Protein AF-A0A9D6B454-F1 (afdb_monomer)

Sequence (249 aa):
MRQLEKTPTLEQIPRIRKVNGGHMSYERLLIDSPEHGTQFVKLHDPTMFTDHIRERHSREYLVKEHAMMQHLRDRDFIHVPSHSRMIGDYGLVMEGLPTDESWHWKAPDLELSSYIDTVLGALEELEEAQPPNDFLDSHMPAHIALLEEGWRNLGDTSLEHVAVKLGSILPSLSPNFQQDAVRLIDSLPSLINRDVVAVPKKFAHHDLRQANLAWHPQHGVRFVDWSWAGLGLEKADRTSLLIDLHKSG

pLDDT: mean 89.03, std 11.64, range [40.03, 98.56]

Secondary structure (DSSP, 8-state):
-----PPPPGGGSPEEEE----SS-EEEEEEEETTTEEEEEEEE-GGG-S-HHHHHHHHHHHHHHHHHHHHHHTTT--SS-S-EEEETTTEEEEE---GGGT-BSS--STTHHHHHHHHHHHHHHHHHSPPPS----SSS-HHHHHHHSSGGG--HHHHHHHHHHHHHHGGGS-HHHHHHHHHHHHHHHHHTT--------EEE-S--SGGGEEEETTTEEEE--GGG-EEE-TTHHHHHHHHHHHHH-

Foldseek 3Di:
DDPDDPDDDPLQDWDWDWDDDDDQPWTWIWTAGPVPGIKIKTFQDLVVDPDPLSSVLVLLLLVLQQVQLVLCVVVVLQQAFPDWDDDPSGMIMTHDQDVVVVKALAQDPVCNVVQLVLVVVSVVVQQPDDDDPDSSQPDPALVVCCVVVHLAPDDPVNLVVLLVVLVVCLVVDDPVVNVVSVVCNVCSVVSYPPDPPFDFDTWDQNPAESNQKIQHSVRGMHGGSSSNIDGGGPCNNVVVHVVRNVVVD

Mean predicted aligned error: 6.9 Å

Solvent-accessible surface area (backbone atoms only — not comparable to full-atom values): 14255 Å² total; per-residue (Å²): 134,82,81,77,80,74,78,79,54,82,82,71,55,66,48,78,42,84,53,87,76,78,94,64,79,48,52,34,35,38,39,40,33,91,88,75,44,46,29,27,35,43,30,63,48,73,87,77,44,94,45,70,68,62,46,49,48,54,30,44,33,50,50,24,24,50,50,52,50,48,58,36,47,78,66,72,44,72,48,30,56,91,44,71,49,72,49,83,62,42,28,38,39,30,52,39,76,52,61,91,75,59,28,32,56,50,89,47,85,92,47,39,65,63,51,51,54,52,51,52,50,54,48,53,54,40,39,71,40,83,66,71,98,67,68,63,66,87,58,77,50,47,53,55,45,51,54,68,72,27,62,71,65,46,47,74,68,53,48,52,51,49,41,53,51,51,62,72,44,39,87,77,43,56,78,74,53,35,58,52,51,50,54,47,53,74,41,47,79,75,48,44,79,58,78,77,91,70,79,57,74,22,32,33,46,76,63,45,33,51,90,32,32,35,36,27,98,91,74,49,46,30,50,49,77,42,60,43,36,33,52,21,51,84,62,49,41,58,52,41,31,53,51,45,49,65,74,72,108

Radius of gyration: 21.33 Å; Cα contacts (8 Å, |Δi|>4): 350; chains: 1; bounding box: 71×44×51 Å

Structure (mmCIF, N/CA/C/O backbone):
data_AF-A0A9D6B454-F1
#
_entry.id   AF-A0A9D6B454-F1
#
loop_
_atom_site.group_PDB
_atom_site.id
_atom_site.type_symbol
_atom_site.label_atom_id
_atom_site.label_alt_id
_atom_site.label_comp_id
_atom_site.label_asym_id
_atom_site.label_entity_id
_atom_site.label_seq_id
_atom_site.pdbx_PDB_ins_code
_atom_site.Cartn_x
_atom_site.Cartn_y
_atom_site.Cartn_z
_atom_site.occupancy
_atom_site.B_iso_or_equiv
_atom_site.auth_seq_id
_atom_site.auth_comp_id
_atom_site.auth_asym_id
_atom_site.auth_atom_id
_atom_site.pdbx_PDB_model_num
ATOM 1 N N . MET A 1 1 ? -47.983 -15.370 22.335 1.00 40.03 1 MET A N 1
ATOM 2 C CA . MET A 1 1 ? -47.351 -14.081 22.687 1.00 40.03 1 MET A CA 1
ATOM 3 C C . MET A 1 1 ? -46.427 -13.701 21.545 1.00 40.03 1 MET A C 1
ATOM 5 O O . MET A 1 1 ? -45.483 -14.437 21.300 1.00 40.03 1 MET A O 1
ATOM 9 N N . ARG A 1 2 ? -46.737 -12.642 20.787 1.00 41.97 2 ARG A N 1
ATOM 10 C CA . ARG A 1 2 ? -45.796 -12.081 19.806 1.00 41.97 2 ARG A CA 1
ATOM 11 C C . ARG A 1 2 ? -44.814 -11.209 20.583 1.00 41.97 2 ARG A C 1
ATOM 13 O O . ARG A 1 2 ? -45.264 -10.318 21.300 1.00 41.97 2 ARG A O 1
ATOM 20 N N . GLN A 1 3 ? -43.519 -11.509 20.505 1.00 40.97 3 GLN A N 1
ATOM 21 C CA . GLN A 1 3 ? -42.494 -10.599 21.006 1.00 40.97 3 GLN A CA 1
ATOM 22 C C . GLN A 1 3 ? -42.599 -9.305 20.194 1.00 40.97 3 GLN A C 1
ATOM 24 O O . GLN A 1 3 ? -42.527 -9.328 18.970 1.00 40.97 3 GLN A O 1
ATOM 29 N N . LEU A 1 4 ? -42.870 -8.200 20.884 1.00 45.12 4 LEU A N 1
ATOM 30 C CA . LEU A 1 4 ? -42.758 -6.860 20.328 1.00 45.12 4 LEU A CA 1
ATOM 31 C C . LEU A 1 4 ? -41.267 -6.599 20.103 1.00 45.12 4 LEU A C 1
ATOM 33 O O . LEU A 1 4 ? -40.527 -6.420 21.072 1.00 45.12 4 LEU A O 1
ATOM 37 N N . GLU A 1 5 ? -40.830 -6.619 18.846 1.00 48.31 5 GLU A N 1
ATOM 38 C CA . GLU A 1 5 ? -39.522 -6.092 18.461 1.00 48.31 5 GLU A CA 1
ATOM 39 C C . GLU A 1 5 ? -39.482 -4.617 18.869 1.00 48.31 5 GLU A C 1
ATOM 41 O O . GLU A 1 5 ? -40.290 -3.802 18.419 1.00 48.31 5 GLU A O 1
ATOM 46 N N . LYS A 1 6 ? -38.598 -4.288 19.816 1.00 57.12 6 LYS A N 1
ATOM 47 C CA . LYS A 1 6 ? -38.377 -2.906 20.240 1.00 57.12 6 LYS A CA 1
ATOM 48 C C . LYS A 1 6 ? -37.814 -2.135 19.050 1.00 57.12 6 LYS A C 1
ATOM 50 O O . LYS A 1 6 ? -36.781 -2.518 18.512 1.00 57.12 6 LYS A O 1
ATOM 55 N N . THR A 1 7 ? -38.478 -1.044 18.677 1.00 53.91 7 THR A N 1
ATOM 56 C CA . THR A 1 7 ? -37.968 -0.083 17.697 1.00 53.91 7 THR A CA 1
ATOM 57 C C . THR A 1 7 ? -36.563 0.361 18.113 1.00 53.91 7 THR A C 1
ATOM 59 O O . THR A 1 7 ? -36.409 0.787 19.264 1.00 53.91 7 THR A O 1
ATOM 62 N N . PRO A 1 8 ? -35.552 0.267 17.229 1.00 56.38 8 PRO A N 1
ATOM 63 C CA . PRO A 1 8 ? -34.201 0.675 17.572 1.00 56.38 8 PRO A CA 1
ATOM 64 C C . PRO A 1 8 ? -34.165 2.151 17.982 1.00 56.38 8 PRO A C 1
ATOM 66 O O . PRO A 1 8 ? -34.805 2.992 17.343 1.00 56.38 8 PRO A O 1
ATOM 69 N N . THR A 1 9 ? -33.444 2.484 19.051 1.00 58.34 9 THR A N 1
ATOM 70 C CA . THR A 1 9 ? -33.194 3.884 19.425 1.00 58.34 9 THR A CA 1
ATOM 71 C C . THR A 1 9 ? -32.260 4.541 18.402 1.00 58.34 9 THR A C 1
ATOM 73 O O . THR A 1 9 ? -31.508 3.859 17.713 1.00 58.34 9 THR A O 1
ATOM 76 N N . LEU A 1 10 ? -32.275 5.877 18.285 1.00 56.56 10 LEU A N 1
ATOM 77 C CA . LEU A 1 10 ? -31.412 6.630 17.348 1.00 56.56 10 LEU A CA 1
ATOM 78 C C . LEU A 1 10 ? -29.909 6.312 17.503 1.00 56.56 10 LEU A C 1
ATOM 80 O O . LEU A 1 10 ? -29.157 6.433 16.543 1.00 56.56 10 LEU A O 1
ATOM 84 N N . GLU A 1 11 ? -29.483 5.877 18.690 1.00 58.59 11 GLU A N 1
ATOM 85 C CA . GLU A 1 11 ? -28.110 5.446 18.996 1.00 58.59 11 GLU A CA 1
ATOM 86 C C . GLU A 1 11 ? -27.757 4.059 18.432 1.00 58.59 11 GLU A C 1
ATOM 88 O O . GLU A 1 11 ? -26.585 3.711 18.355 1.00 58.59 11 GLU A O 1
ATOM 93 N N . GLN A 1 12 ? -28.753 3.273 18.016 1.00 59.84 12 GLN A N 1
ATOM 94 C CA . GLN A 1 12 ? -28.590 1.947 17.409 1.00 59.84 12 GLN A CA 1
ATOM 95 C C . GLN A 1 12 ? -28.579 1.997 15.876 1.00 59.84 12 GLN A C 1
ATOM 97 O O . GLN A 1 12 ? -28.420 0.963 15.230 1.00 59.84 12 GLN A O 1
ATOM 102 N N . ILE A 1 13 ? -28.765 3.181 15.283 1.00 68.69 13 ILE A N 1
ATOM 103 C CA . ILE A 1 13 ? -28.750 3.364 13.832 1.00 68.69 13 ILE A CA 1
ATOM 104 C C . ILE A 1 13 ? -27.296 3.553 13.380 1.00 68.69 13 ILE A C 1
ATOM 106 O O . ILE A 1 13 ? -26.653 4.508 13.827 1.00 68.69 13 ILE A O 1
ATOM 110 N N . PRO A 1 14 ? -26.776 2.697 12.480 1.00 79.75 14 PRO A N 1
ATOM 111 C CA . PRO A 1 14 ? -25.433 2.865 11.947 1.00 79.75 14 PRO A CA 1
ATOM 112 C C . PRO A 1 14 ? -25.265 4.219 11.255 1.00 79.75 14 PRO A C 1
ATOM 114 O O . PRO A 1 14 ? -26.125 4.640 10.475 1.00 79.75 14 PRO A O 1
ATOM 117 N N . ARG A 1 15 ? -24.144 4.899 11.509 1.00 86.12 15 ARG A N 1
ATOM 118 C CA . ARG A 1 15 ? -23.788 6.123 10.779 1.00 86.12 15 ARG A CA 1
ATOM 119 C C . ARG A 1 15 ? -22.978 5.744 9.552 1.00 86.12 15 ARG A C 1
ATOM 121 O O . ARG A 1 15 ? -22.023 4.989 9.661 1.00 86.12 15 ARG A O 1
ATOM 128 N N . ILE A 1 16 ? -23.357 6.274 8.392 1.00 89.69 16 ILE A N 1
ATOM 129 C CA . ILE A 1 16 ? -22.684 5.987 7.122 1.00 89.69 16 ILE A CA 1
ATOM 130 C C . ILE A 1 16 ? -22.016 7.263 6.620 1.00 89.69 16 ILE A C 1
ATOM 132 O O . ILE A 1 16 ? -22.673 8.291 6.442 1.00 89.69 16 ILE A O 1
ATOM 136 N N . ARG A 1 17 ? -20.712 7.187 6.361 1.00 92.19 17 ARG A N 1
ATOM 137 C CA . ARG A 1 17 ? -19.895 8.278 5.821 1.00 92.19 17 ARG A CA 1
ATOM 138 C C . ARG A 1 17 ? -19.293 7.835 4.490 1.00 92.19 17 ARG A C 1
ATOM 140 O O . ARG A 1 17 ? -18.687 6.771 4.415 1.00 92.19 17 ARG A O 1
ATOM 147 N N . LYS A 1 18 ? -19.439 8.643 3.436 1.00 88.19 18 LYS A N 1
ATOM 148 C CA . LYS A 1 18 ? -18.726 8.402 2.171 1.00 88.19 18 LYS A CA 1
ATOM 149 C C . LYS A 1 18 ? -17.255 8.771 2.328 1.00 88.19 18 LYS A C 1
ATOM 151 O O . LYS A 1 18 ? -16.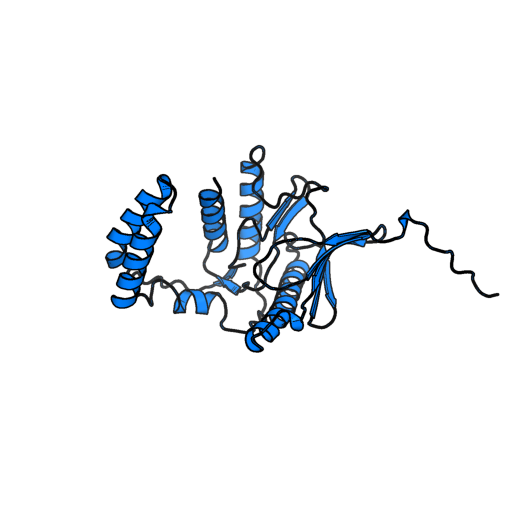941 9.832 2.864 1.00 88.19 18 LYS A O 1
ATOM 156 N N . VAL A 1 19 ? -16.377 7.916 1.819 1.00 85.31 19 VAL A N 1
ATOM 157 C CA . VAL A 1 19 ? -14.934 8.157 1.763 1.00 85.31 19 VAL A CA 1
ATOM 158 C C . VAL A 1 19 ? -14.554 8.479 0.324 1.00 85.31 19 VAL A C 1
ATOM 160 O O . VAL A 1 19 ? -14.901 7.744 -0.598 1.00 85.31 19 VAL A O 1
ATOM 163 N N . ASN A 1 20 ? -13.838 9.584 0.130 1.00 77.75 20 ASN A N 1
ATOM 164 C CA . ASN A 1 20 ? -13.356 10.006 -1.182 1.00 77.75 20 ASN A CA 1
ATOM 165 C C . ASN A 1 20 ? -11.892 9.582 -1.375 1.00 77.75 20 ASN A C 1
ATOM 167 O O . ASN A 1 20 ? -11.104 9.663 -0.435 1.00 77.75 20 ASN A O 1
ATOM 171 N N . GLY A 1 21 ? -11.524 9.190 -2.598 1.00 71.62 21 GLY A N 1
ATOM 172 C CA . GLY A 1 21 ? -10.153 8.817 -2.974 1.00 71.62 21 GLY A CA 1
ATOM 173 C C . GLY A 1 21 ? -10.015 7.380 -3.487 1.00 71.62 21 GLY A C 1
ATOM 174 O O . GLY A 1 21 ? -11.003 6.659 -3.616 1.00 71.62 21 GLY A O 1
ATOM 175 N N . GLY A 1 22 ? -8.773 6.975 -3.771 1.00 66.19 22 GLY A N 1
ATOM 176 C CA . GLY A 1 22 ? -8.414 5.671 -4.342 1.00 66.19 22 GLY A CA 1
ATOM 177 C C . GLY A 1 22 ? -8.466 5.629 -5.877 1.00 66.19 22 GLY A C 1
ATOM 178 O O . GLY A 1 22 ? -9.240 6.345 -6.505 1.00 66.19 22 GLY A O 1
ATOM 179 N N . HIS A 1 23 ? -7.617 4.792 -6.483 1.00 67.31 23 HIS A N 1
ATOM 180 C CA . HIS A 1 23 ? -7.440 4.737 -7.947 1.00 67.31 23 HIS A CA 1
ATOM 181 C C . HIS A 1 23 ? -8.494 3.890 -8.663 1.00 67.31 23 HIS A C 1
ATOM 183 O O . HIS A 1 23 ? -8.860 4.180 -9.799 1.00 67.31 23 HIS A O 1
ATOM 189 N N . MET A 1 24 ? -8.989 2.844 -7.999 1.00 73.88 24 MET A N 1
ATOM 190 C CA . MET A 1 24 ? -10.053 1.991 -8.532 1.00 73.88 24 MET A CA 1
ATOM 191 C 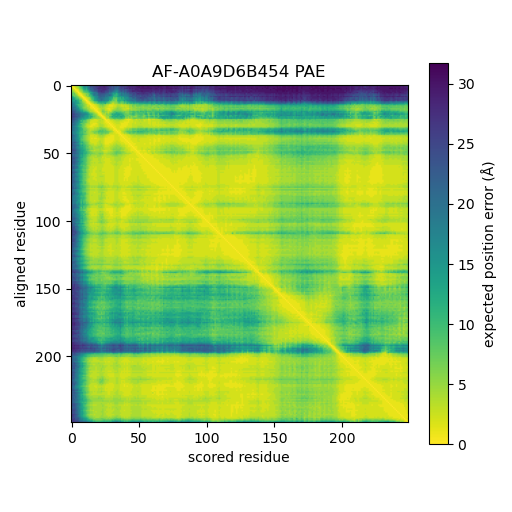C . MET A 1 24 ? -11.436 2.600 -8.281 1.00 73.88 24 MET A C 1
ATOM 193 O O . MET A 1 24 ? -11.677 3.193 -7.222 1.00 73.88 24 MET A O 1
ATOM 197 N N . SER A 1 25 ? -12.352 2.413 -9.233 1.00 80.56 25 SER A N 1
ATOM 198 C CA . SER A 1 25 ? -13.748 2.864 -9.161 1.00 80.56 25 SER A CA 1
ATOM 199 C C . SER A 1 25 ? -14.573 2.002 -8.196 1.00 80.56 25 SER A C 1
ATOM 201 O O . SER A 1 25 ? -15.417 1.219 -8.619 1.00 80.56 25 SER A O 1
ATOM 203 N N . TYR A 1 26 ? -14.312 2.139 -6.896 1.00 87.56 26 TYR A N 1
ATOM 204 C CA . TYR A 1 26 ? -15.152 1.585 -5.835 1.00 87.56 26 TYR A CA 1
ATOM 205 C C . TYR A 1 26 ? -15.948 2.684 -5.147 1.00 87.56 26 TYR A C 1
ATOM 207 O O . TYR A 1 26 ? -15.420 3.770 -4.877 1.00 87.56 26 TYR A O 1
ATOM 215 N N . GLU A 1 27 ? -17.176 2.366 -4.756 1.00 90.19 27 GLU A N 1
ATOM 216 C CA . GLU A 1 27 ? -17.814 3.103 -3.676 1.00 90.19 27 GLU A CA 1
ATOM 217 C C . GLU A 1 27 ? -17.146 2.720 -2.354 1.00 90.19 27 GLU A C 1
ATOM 219 O O . GLU A 1 27 ? -16.906 1.544 -2.072 1.00 90.19 27 GLU A O 1
ATOM 224 N N . ARG A 1 28 ? -16.803 3.727 -1.550 1.00 92.94 28 ARG A N 1
ATOM 225 C CA . ARG A 1 28 ? -16.099 3.543 -0.280 1.00 92.94 28 ARG A CA 1
ATOM 226 C C . ARG A 1 28 ? -16.885 4.185 0.844 1.00 92.94 28 ARG A C 1
ATOM 228 O O . ARG A 1 28 ? -17.255 5.359 0.752 1.00 92.94 28 ARG A O 1
ATOM 235 N N . LEU A 1 29 ? -17.134 3.422 1.899 1.00 94.31 29 LEU A N 1
ATOM 236 C CA . LEU A 1 29 ? -17.949 3.849 3.032 1.00 94.31 29 LEU A CA 1
ATOM 237 C C . LEU A 1 29 ? -17.233 3.543 4.346 1.00 94.31 29 LEU A C 1
ATOM 239 O O . LEU A 1 29 ? -16.590 2.505 4.471 1.00 94.31 29 LEU A O 1
ATOM 243 N N . LEU A 1 30 ? -17.405 4.419 5.331 1.00 94.44 30 LEU A N 1
ATOM 244 C CA . LEU A 1 30 ? -17.233 4.090 6.741 1.00 94.44 30 LEU A CA 1
ATOM 245 C C . LEU A 1 30 ? -18.617 3.901 7.358 1.00 94.44 30 LEU A C 1
ATOM 247 O O . LEU A 1 30 ? -19.507 4.730 7.146 1.00 94.44 30 LEU A O 1
ATOM 251 N N . ILE A 1 31 ? -18.794 2.806 8.086 1.00 94.50 31 ILE A N 1
ATOM 252 C CA . ILE A 1 31 ? -20.024 2.468 8.795 1.00 94.50 31 ILE A CA 1
ATOM 253 C C . ILE A 1 31 ? -19.690 2.362 10.277 1.00 94.50 31 ILE A C 1
ATOM 255 O O . ILE A 1 31 ? -19.004 1.430 10.688 1.00 94.50 31 ILE A O 1
ATOM 259 N N . ASP A 1 32 ? -20.196 3.298 11.070 1.00 91.94 32 ASP A N 1
ATOM 260 C CA . ASP A 1 32 ? -20.022 3.294 12.520 1.00 91.94 32 ASP A CA 1
ATOM 261 C C . ASP A 1 32 ? -21.213 2.562 13.141 1.00 91.94 32 ASP A C 1
ATOM 263 O O . ASP A 1 32 ? -22.362 2.988 12.973 1.00 91.94 32 ASP A O 1
ATOM 267 N N . SER A 1 33 ? -20.959 1.460 13.848 1.00 87.31 33 SER A N 1
ATOM 268 C CA . SER A 1 33 ? -21.999 0.691 14.538 1.00 87.31 33 SER A CA 1
ATOM 269 C C . SER A 1 33 ? -21.622 0.429 16.002 1.00 87.31 33 SER A C 1
ATOM 271 O O . SER A 1 33 ? -20.462 0.124 16.279 1.00 87.31 33 SER A O 1
ATOM 273 N N . PRO A 1 34 ? -22.574 0.486 16.954 1.00 79.38 34 PRO A N 1
ATOM 274 C CA . PRO A 1 34 ? -22.281 0.176 18.356 1.00 79.38 34 PRO A CA 1
ATOM 275 C C . PRO A 1 34 ? -21.794 -1.262 18.585 1.00 79.38 34 PRO A C 1
ATOM 277 O O . PRO A 1 34 ? -21.070 -1.519 19.539 1.00 79.38 34 PRO A O 1
ATOM 280 N N . GLU A 1 35 ? -22.216 -2.201 17.734 1.00 83.19 35 GLU A N 1
ATOM 281 C CA . GLU A 1 35 ? -21.924 -3.630 17.886 1.00 83.19 35 GLU A CA 1
ATOM 282 C C . GLU A 1 35 ? -20.562 -4.029 17.305 1.00 83.19 35 GLU A C 1
ATOM 284 O O . GLU A 1 35 ? -19.886 -4.891 17.862 1.00 83.19 35 GLU A O 1
ATOM 289 N N . HIS A 1 36 ? -20.151 -3.416 16.192 1.00 81.88 36 HIS A N 1
ATOM 290 C CA . HIS A 1 36 ? -18.960 -3.835 15.446 1.00 81.88 36 HIS A CA 1
ATOM 291 C C . HIS A 1 36 ? -17.880 -2.756 15.347 1.00 81.88 36 HIS A C 1
ATOM 293 O O . HIS A 1 36 ? -16.888 -2.961 14.651 1.00 81.88 36 HIS A O 1
ATOM 299 N N . GLY A 1 37 ? -18.071 -1.611 16.007 1.00 89.75 37 GLY A N 1
ATOM 300 C CA . GLY A 1 37 ? -17.206 -0.450 15.840 1.00 89.75 37 GLY A CA 1
ATOM 301 C C . GLY A 1 37 ? -17.303 0.141 14.433 1.00 89.75 37 GLY A C 1
ATOM 302 O O . GLY A 1 37 ? -18.312 -0.030 13.732 1.00 89.75 37 GLY A O 1
ATOM 303 N N . THR A 1 38 ? -16.251 0.855 14.043 1.00 94.94 38 THR A N 1
ATOM 304 C CA . THR A 1 38 ? -16.121 1.473 12.724 1.00 94.94 38 THR A CA 1
ATOM 305 C C . THR A 1 38 ? -15.659 0.437 11.700 1.00 94.94 38 THR A C 1
ATOM 307 O O . THR A 1 38 ? -14.632 -0.215 11.870 1.00 94.94 38 THR A O 1
ATOM 310 N N . GLN A 1 39 ? -16.408 0.288 10.609 1.00 96.25 39 GLN A N 1
ATOM 311 C CA . GLN A 1 39 ? -16.096 -0.622 9.505 1.00 96.25 39 GLN A CA 1
ATOM 312 C C . GLN A 1 39 ? -15.841 0.159 8.225 1.00 96.25 39 GLN A C 1
ATOM 314 O O . GLN A 1 39 ? -16.567 1.100 7.915 1.00 96.25 39 GLN A O 1
ATOM 319 N N . PHE A 1 40 ? -14.861 -0.268 7.439 1.00 96.50 40 PHE A N 1
ATOM 320 C CA . PHE A 1 40 ? -14.639 0.241 6.095 1.00 96.50 40 PHE A CA 1
ATOM 321 C C . PHE A 1 40 ? -15.183 -0.733 5.051 1.00 96.50 40 PHE A C 1
ATOM 323 O O . PHE A 1 40 ? -14.968 -1.942 5.135 1.00 96.50 40 PHE A O 1
ATOM 330 N N . VAL A 1 41 ? -15.884 -0.203 4.052 1.00 96.50 41 VAL A N 1
ATOM 331 C CA . VAL A 1 41 ? -16.518 -0.978 2.984 1.00 96.50 41 VAL A CA 1
ATOM 332 C C . VAL A 1 41 ? -15.994 -0.501 1.635 1.00 96.50 41 VAL A C 1
ATOM 334 O O . VAL A 1 41 ? -16.094 0.687 1.332 1.00 96.50 41 VAL A O 1
ATOM 337 N N . LYS A 1 42 ? -15.491 -1.426 0.812 1.00 96.12 42 LYS A N 1
ATOM 338 C CA . LYS A 1 42 ? -15.284 -1.236 -0.632 1.00 96.12 42 LYS A CA 1
ATOM 339 C C . LYS A 1 42 ? -16.398 -1.965 -1.377 1.00 96.12 42 LYS A C 1
ATOM 341 O O . LYS A 1 42 ? -16.599 -3.152 -1.134 1.00 96.12 42 LYS A O 1
ATOM 346 N N . LEU A 1 43 ? -17.100 -1.279 -2.272 1.00 95.31 43 LEU A N 1
ATOM 347 C CA . LEU A 1 43 ? -18.132 -1.863 -3.129 1.00 95.31 43 LEU A CA 1
ATOM 348 C C . LEU A 1 43 ? -17.797 -1.608 -4.596 1.00 95.31 43 LEU A C 1
ATOM 350 O O . LEU A 1 43 ? -17.524 -0.480 -5.006 1.00 95.31 43 LEU A O 1
ATOM 354 N N . HIS A 1 44 ? -17.829 -2.674 -5.380 1.00 94.25 44 HIS A N 1
ATOM 355 C CA . HIS A 1 44 ? -17.774 -2.651 -6.830 1.00 94.25 44 HIS A CA 1
ATOM 356 C C . HIS A 1 44 ? -19.128 -2.237 -7.403 1.00 94.25 44 HIS A C 1
ATOM 358 O O . HIS A 1 44 ? -20.157 -2.814 -7.053 1.00 94.25 44 HIS A O 1
ATOM 364 N N . ASP A 1 45 ? -19.104 -1.270 -8.318 1.00 91.31 45 ASP A N 1
ATOM 365 C CA . ASP A 1 45 ? -20.261 -0.869 -9.113 1.00 91.31 45 ASP A CA 1
ATOM 366 C C . ASP A 1 45 ? -19.942 -1.082 -10.602 1.00 91.31 45 ASP A C 1
ATOM 368 O O . ASP A 1 45 ? -19.133 -0.335 -11.165 1.00 91.31 45 ASP A O 1
ATOM 372 N N . PRO A 1 46 ? -20.567 -2.068 -11.275 1.00 90.81 46 PRO A N 1
ATOM 373 C CA . PRO A 1 46 ? -20.295 -2.347 -12.682 1.00 90.81 46 PRO A CA 1
ATOM 374 C C . PRO A 1 46 ? -20.667 -1.177 -13.604 1.00 90.81 46 PRO A C 1
ATOM 376 O O . PRO A 1 46 ? -20.118 -1.070 -14.698 1.00 90.81 46 PRO A O 1
ATOM 379 N N . THR A 1 47 ? -21.558 -0.272 -13.181 1.00 90.94 47 THR A N 1
ATOM 380 C CA . THR A 1 47 ? -21.966 0.889 -13.989 1.00 90.94 47 THR A CA 1
ATOM 381 C C . THR A 1 47 ? -20.874 1.958 -14.098 1.00 90.94 47 THR A C 1
ATOM 383 O O . THR A 1 47 ? -20.922 2.801 -14.994 1.00 90.94 47 THR A O 1
ATOM 386 N N . MET A 1 48 ? -19.845 1.886 -13.247 1.00 88.56 48 MET A N 1
ATOM 387 C CA . MET A 1 48 ? -18.695 2.794 -13.242 1.00 88.56 48 MET A CA 1
ATOM 388 C C . MET A 1 48 ? -17.604 2.406 -14.254 1.00 88.56 48 MET A C 1
ATOM 390 O O . MET A 1 48 ? -16.585 3.098 -14.359 1.00 88.56 48 MET A O 1
ATOM 394 N N . PHE A 1 49 ? -17.788 1.310 -14.997 1.00 91.00 49 PHE A N 1
ATOM 395 C CA . PHE A 1 49 ? -16.799 0.775 -15.929 1.00 91.00 49 PHE A CA 1
ATOM 396 C C . PHE A 1 49 ? -17.323 0.770 -17.363 1.00 91.00 49 PHE A C 1
ATOM 398 O O . PHE A 1 49 ? -18.415 0.294 -17.658 1.00 91.00 49 PHE A O 1
ATOM 405 N N . THR A 1 50 ? -16.496 1.259 -18.284 1.00 91.44 50 THR A N 1
ATOM 406 C CA . THR A 1 50 ? -16.732 1.158 -19.733 1.00 91.44 50 THR A CA 1
ATOM 407 C C . THR A 1 50 ? -15.994 -0.020 -20.371 1.00 91.44 50 THR A C 1
ATOM 409 O O . THR A 1 50 ? -16.279 -0.379 -21.510 1.00 91.44 50 THR A O 1
ATOM 412 N N . ASP A 1 51 ? -15.056 -0.629 -19.642 1.00 93.38 51 ASP A N 1
ATOM 413 C CA . ASP A 1 51 ? -14.239 -1.759 -20.075 1.00 93.38 51 ASP A CA 1
ATOM 414 C C . ASP A 1 51 ? -14.501 -2.976 -19.180 1.00 93.38 51 ASP A C 1
ATOM 416 O O . ASP A 1 51 ? -14.211 -2.960 -17.982 1.00 93.38 51 ASP A O 1
ATOM 420 N N . HIS A 1 52 ? -15.017 -4.041 -19.792 1.00 92.94 52 HIS A N 1
ATOM 421 C CA . HIS A 1 52 ? -15.324 -5.312 -19.140 1.00 92.94 52 HIS A CA 1
ATOM 422 C C . HIS A 1 52 ? -14.114 -6.004 -18.491 1.00 92.94 52 HIS A C 1
ATOM 424 O O . HIS A 1 52 ? -14.282 -6.689 -17.487 1.00 92.94 52 HIS A O 1
ATOM 430 N N . ILE A 1 53 ? -12.895 -5.836 -19.020 1.00 92.75 53 ILE A N 1
ATOM 431 C CA . ILE A 1 53 ? -11.697 -6.443 -18.419 1.00 92.75 53 ILE A CA 1
ATOM 432 C C . ILE A 1 53 ? -11.392 -5.741 -17.098 1.00 92.75 53 ILE A C 1
ATOM 434 O O . ILE A 1 53 ? -11.183 -6.392 -16.076 1.00 92.75 53 ILE A O 1
ATOM 438 N N . ARG A 1 54 ? -11.431 -4.404 -17.097 1.00 91.06 54 ARG A N 1
ATOM 439 C CA . ARG A 1 54 ? -11.216 -3.599 -15.886 1.00 91.06 54 ARG A CA 1
ATOM 440 C C . ARG A 1 54 ? -12.305 -3.823 -14.840 1.00 91.06 54 ARG A C 1
ATOM 442 O O . ARG A 1 54 ? -11.982 -3.860 -13.658 1.00 91.06 54 ARG A O 1
ATOM 449 N N . GLU A 1 55 ? -13.553 -3.983 -15.277 1.00 94.25 55 GLU A N 1
ATOM 450 C CA . GLU A 1 55 ? -14.691 -4.344 -14.421 1.00 94.25 55 GLU A CA 1
ATOM 451 C C . GLU A 1 55 ? -14.494 -5.706 -13.750 1.00 94.25 55 GLU A C 1
ATOM 453 O O . GLU A 1 55 ? -14.762 -5.859 -12.561 1.00 94.25 55 GLU A O 1
ATOM 458 N N . ARG A 1 56 ? -14.008 -6.706 -14.490 1.00 94.31 56 ARG A N 1
ATOM 459 C CA . ARG A 1 56 ? -13.733 -8.023 -13.915 1.00 94.31 56 ARG A CA 1
ATOM 460 C C . ARG A 1 56 ? -12.574 -7.951 -12.922 1.00 94.31 56 ARG A C 1
ATOM 462 O O . ARG A 1 56 ? -12.693 -8.453 -11.806 1.00 94.31 56 ARG A O 1
ATOM 469 N N . HIS A 1 57 ? -11.483 -7.286 -13.306 1.00 93.50 57 HIS A N 1
ATOM 470 C CA . HIS A 1 57 ? -10.286 -7.180 -12.471 1.00 93.50 57 HIS A CA 1
ATOM 471 C C . HIS A 1 57 ? -10.572 -6.477 -11.143 1.00 93.50 57 HIS A C 1
ATOM 473 O O . HIS A 1 57 ? -10.003 -6.865 -10.130 1.00 93.50 57 HIS A O 1
ATOM 479 N N . SER A 1 58 ? -11.467 -5.483 -11.105 1.00 93.88 58 SER A N 1
ATOM 480 C CA . SER A 1 58 ? -11.830 -4.841 -9.839 1.00 93.88 58 SER A CA 1
ATOM 481 C C . SER A 1 58 ? -12.492 -5.819 -8.860 1.00 93.88 58 SER A C 1
ATOM 483 O O . SER A 1 58 ? -12.144 -5.840 -7.684 1.00 93.88 58 SER A O 1
ATOM 485 N N . ARG A 1 59 ? -13.375 -6.708 -9.321 1.00 95.31 59 ARG A N 1
ATOM 486 C CA . ARG A 1 59 ? -13.936 -7.762 -8.454 1.00 95.31 59 ARG A CA 1
ATOM 487 C C . ARG A 1 59 ? -12.868 -8.747 -7.983 1.00 95.31 59 ARG A C 1
ATOM 489 O O . ARG A 1 59 ? -12.775 -9.046 -6.794 1.00 95.31 59 ARG A O 1
ATOM 496 N N . GLU A 1 60 ? -12.007 -9.193 -8.894 1.00 95.56 60 GLU A N 1
ATOM 497 C CA . GLU A 1 60 ? -10.923 -10.129 -8.573 1.00 95.56 60 GLU A CA 1
ATOM 498 C C . GLU A 1 60 ? -9.911 -9.530 -7.575 1.00 95.56 60 GLU A C 1
ATOM 500 O O . GLU A 1 60 ? -9.435 -10.237 -6.687 1.00 95.56 60 GLU A O 1
ATOM 505 N N . TYR A 1 61 ? -9.647 -8.219 -7.635 1.00 95.81 61 TYR A N 1
ATOM 506 C CA . TYR A 1 61 ? -8.810 -7.526 -6.651 1.00 95.81 61 TYR A CA 1
ATOM 507 C C . TYR A 1 61 ? -9.411 -7.521 -5.249 1.00 95.81 61 TYR A C 1
ATOM 509 O O . TYR A 1 61 ? -8.671 -7.725 -4.292 1.00 95.81 61 TYR A O 1
ATOM 517 N N . LEU A 1 62 ? -10.731 -7.359 -5.103 1.00 96.44 62 LEU A N 1
ATOM 518 C CA . LEU A 1 62 ? -11.377 -7.456 -3.787 1.00 96.44 62 LEU A CA 1
ATOM 519 C C . LEU A 1 62 ? -11.217 -8.860 -3.190 1.00 96.44 62 LEU A C 1
ATOM 521 O O . LEU A 1 62 ? -10.909 -8.998 -2.004 1.00 96.44 62 LEU A O 1
ATOM 525 N N . VAL A 1 63 ? -11.385 -9.894 -4.021 1.00 97.19 63 VAL A N 1
ATOM 526 C CA . VAL A 1 63 ? -11.201 -11.296 -3.616 1.00 97.19 63 VAL A CA 1
ATOM 527 C C . VAL A 1 63 ? -9.760 -11.546 -3.174 1.00 97.19 63 VAL A C 1
ATOM 529 O O . VAL A 1 63 ? -9.540 -12.080 -2.085 1.00 97.19 63 VAL A O 1
ATOM 532 N N . LYS A 1 64 ? -8.781 -11.120 -3.981 1.00 97.44 64 LYS A N 1
ATOM 533 C CA . LYS A 1 64 ? -7.359 -11.251 -3.649 1.00 97.44 64 LYS A CA 1
ATOM 534 C C . LYS A 1 64 ? -7.009 -10.491 -2.372 1.00 97.44 64 LYS A C 1
ATOM 536 O O . LYS A 1 64 ? -6.399 -11.067 -1.476 1.00 97.44 64 LYS A O 1
ATOM 541 N N . GLU A 1 65 ? -7.434 -9.235 -2.244 1.00 97.25 65 GLU A N 1
ATOM 542 C CA . GLU A 1 65 ? -7.157 -8.407 -1.068 1.00 97.25 65 GLU A CA 1
ATOM 543 C C . GLU A 1 65 ? -7.676 -9.071 0.217 1.00 97.25 65 GLU A C 1
ATOM 545 O O . GLU A 1 65 ? -6.942 -9.186 1.202 1.00 97.25 65 GLU A O 1
ATOM 550 N N . HIS A 1 66 ? -8.912 -9.580 0.200 1.00 97.94 66 HIS A N 1
ATOM 551 C CA . HIS A 1 66 ? -9.461 -10.338 1.323 1.00 97.94 66 HIS A CA 1
ATOM 552 C C . HIS A 1 66 ? -8.638 -11.589 1.645 1.00 97.94 66 HIS A C 1
ATOM 554 O O . HIS A 1 66 ? -8.296 -11.798 2.812 1.00 97.94 66 HIS A O 1
ATOM 560 N N . ALA A 1 67 ? -8.308 -12.392 0.629 1.00 98.00 67 ALA A N 1
ATOM 561 C CA . ALA A 1 67 ? -7.565 -13.636 0.795 1.00 98.00 67 ALA A CA 1
ATOM 562 C C . ALA A 1 67 ? -6.166 -13.403 1.385 1.00 98.00 67 ALA A C 1
ATOM 564 O O . ALA A 1 67 ? -5.753 -14.144 2.274 1.00 98.00 67 ALA A O 1
ATOM 565 N N . MET A 1 68 ? -5.461 -12.351 0.953 1.00 98.25 68 MET A N 1
ATOM 566 C CA . MET A 1 68 ? -4.138 -12.006 1.487 1.00 98.25 68 MET A CA 1
ATOM 567 C C . MET A 1 68 ? -4.218 -11.585 2.954 1.00 98.25 68 MET A C 1
ATOM 569 O O . MET A 1 68 ? -3.472 -12.105 3.783 1.00 98.25 68 MET A O 1
ATOM 573 N N . MET A 1 69 ? -5.165 -10.705 3.305 1.00 98.19 69 MET A N 1
ATOM 574 C CA . MET A 1 69 ? -5.364 -10.306 4.702 1.00 98.19 69 MET A CA 1
ATOM 575 C C . MET A 1 69 ? -5.752 -11.493 5.588 1.00 98.19 69 MET A C 1
ATOM 577 O O . MET A 1 69 ? -5.282 -11.592 6.717 1.00 98.19 69 MET A O 1
ATOM 581 N N . GLN A 1 70 ? -6.597 -12.403 5.095 1.00 98.19 70 GLN A N 1
ATOM 582 C CA . GLN A 1 70 ? -6.954 -13.611 5.834 1.00 98.19 70 GLN A CA 1
ATOM 583 C C . GLN A 1 70 ? -5.743 -14.527 6.034 1.00 98.19 70 GLN A C 1
ATOM 585 O O . GLN A 1 70 ? -5.459 -14.900 7.166 1.00 98.19 70 GLN A O 1
ATOM 590 N N . HIS A 1 71 ? -4.994 -14.826 4.969 1.00 98.38 71 HIS A N 1
ATOM 591 C CA . HIS A 1 71 ? -3.792 -15.663 5.030 1.00 98.38 71 HIS A CA 1
ATOM 592 C C . HIS A 1 71 ? -2.756 -15.143 6.034 1.00 98.38 71 HIS A C 1
ATOM 594 O O . HIS A 1 71 ? -2.120 -15.942 6.726 1.00 98.38 71 HIS A O 1
ATOM 600 N N . LEU A 1 72 ? -2.588 -13.819 6.096 1.00 98.31 72 LEU A N 1
ATOM 601 C CA . LEU A 1 72 ? -1.692 -13.141 7.031 1.00 98.31 72 LEU A CA 1
ATOM 602 C C . LEU A 1 72 ? -2.195 -13.238 8.477 1.00 98.31 72 LEU A C 1
ATOM 604 O O . LEU A 1 72 ? -1.429 -13.628 9.356 1.00 98.31 72 LEU A O 1
ATOM 608 N N . ARG A 1 73 ? -3.485 -12.974 8.724 1.00 97.81 73 ARG A N 1
ATOM 609 C CA . ARG A 1 73 ? -4.078 -13.149 10.063 1.00 97.81 73 ARG A CA 1
ATOM 610 C C . ARG A 1 73 ? -3.986 -14.587 10.562 1.00 97.81 73 ARG A C 1
ATOM 612 O O . ARG A 1 73 ? -3.664 -14.793 11.724 1.00 97.81 73 ARG A O 1
ATOM 619 N N . ASP A 1 74 ? -4.207 -15.570 9.689 1.00 97.69 74 ASP A N 1
ATOM 620 C CA . ASP A 1 74 ? -4.106 -17.000 10.020 1.00 97.69 74 ASP A CA 1
ATOM 621 C C . ASP A 1 74 ? -2.671 -17.426 10.407 1.00 97.69 74 ASP A C 1
ATOM 623 O O . ASP A 1 74 ? -2.455 -18.548 10.866 1.00 97.69 74 ASP A O 1
ATOM 627 N N . ARG A 1 75 ? -1.682 -16.543 10.207 1.00 97.12 75 ARG A N 1
ATOM 628 C CA . ARG A 1 75 ? -0.263 -16.713 10.560 1.00 97.12 75 ARG A CA 1
ATOM 629 C C . ARG A 1 75 ? 0.215 -15.696 11.592 1.00 97.12 75 ARG A C 1
ATOM 631 O O . ARG A 1 75 ? 1.407 -15.408 11.654 1.00 97.12 75 ARG A O 1
ATOM 638 N N . ASP A 1 76 ? -0.711 -15.142 12.368 1.00 96.50 76 ASP A N 1
ATOM 639 C CA . ASP A 1 76 ? -0.431 -14.190 13.444 1.00 96.50 76 ASP A CA 1
ATOM 640 C C . ASP A 1 76 ? 0.270 -12.898 12.980 1.00 96.50 76 ASP A C 1
ATOM 642 O O . ASP A 1 76 ? 0.847 -12.170 13.788 1.00 96.50 76 ASP A O 1
ATOM 646 N N . PHE A 1 77 ? 0.192 -12.555 11.688 1.00 98.06 77 PHE A N 1
ATOM 647 C CA . PHE A 1 77 ? 0.648 -11.256 11.204 1.00 98.06 77 PHE A CA 1
ATOM 648 C C . PHE A 1 77 ? -0.404 -10.193 11.542 1.00 98.06 77 PHE A C 1
ATOM 650 O O . PHE A 1 77 ? -1.430 -10.062 10.872 1.00 98.06 77 PHE A O 1
ATOM 657 N N . ILE A 1 78 ? -0.155 -9.437 12.612 1.00 97.25 78 ILE A N 1
ATOM 658 C CA . ILE A 1 78 ? -1.129 -8.509 13.214 1.00 97.25 78 ILE A CA 1
ATOM 659 C C . ILE A 1 78 ? -1.267 -7.166 12.481 1.00 97.25 78 ILE A C 1
ATOM 661 O O . ILE A 1 78 ? -2.147 -6.372 12.810 1.00 97.25 78 ILE A O 1
ATOM 665 N N . HIS A 1 79 ? -0.411 -6.894 11.492 1.00 98.44 79 HIS A N 1
ATOM 666 C CA . HIS A 1 79 ? -0.328 -5.593 10.817 1.00 98.44 79 HIS A CA 1
ATOM 667 C C . HIS A 1 79 ? -1.289 -5.452 9.627 1.00 98.44 79 HIS A C 1
ATOM 669 O O . HIS A 1 79 ? -1.051 -4.670 8.712 1.00 98.44 79 HIS A O 1
ATOM 675 N N . VAL A 1 80 ? -2.390 -6.201 9.619 1.00 98.44 80 VAL A N 1
ATOM 676 C CA . VAL A 1 80 ? -3.505 -6.086 8.661 1.00 98.44 80 VAL A CA 1
ATOM 677 C C . VAL A 1 80 ? -4.802 -5.804 9.414 1.00 98.44 80 VAL A C 1
ATOM 679 O O . VAL A 1 80 ? -4.864 -6.095 10.609 1.00 98.44 80 VAL A O 1
ATOM 682 N N . PRO A 1 81 ? -5.848 -5.263 8.755 1.00 98.06 81 PRO A N 1
ATOM 683 C CA . PRO A 1 81 ? -7.169 -5.109 9.352 1.00 98.06 81 PRO A CA 1
ATOM 684 C C . PRO A 1 81 ? -7.586 -6.325 10.181 1.00 98.06 81 PRO A C 1
ATOM 686 O O . PRO A 1 81 ? -7.589 -7.453 9.672 1.00 98.06 81 PRO A O 1
ATOM 689 N N . SER A 1 82 ? -7.945 -6.089 11.444 1.00 96.69 82 SER A N 1
ATOM 690 C CA . SER A 1 82 ? -8.207 -7.137 12.443 1.00 96.69 82 SER A CA 1
ATOM 691 C C . SER A 1 82 ? -9.333 -8.089 12.032 1.00 96.69 82 SER A C 1
ATOM 693 O O . SER A 1 82 ? -9.328 -9.269 12.383 1.00 96.69 82 SER A O 1
ATOM 695 N N . HIS A 1 83 ? -10.258 -7.606 11.204 1.00 96.75 83 HIS A N 1
ATOM 696 C CA . HIS A 1 83 ? -11.252 -8.421 10.528 1.00 96.75 83 HIS A CA 1
ATOM 697 C C . HIS A 1 83 ? -11.399 -8.012 9.061 1.00 96.75 83 HIS A C 1
ATOM 699 O O . HIS A 1 83 ? -11.252 -6.845 8.691 1.00 96.75 83 HIS A O 1
ATOM 705 N N . SER A 1 84 ? -11.769 -8.973 8.215 1.00 97.56 84 SER A N 1
ATOM 706 C CA . SER A 1 84 ? -12.327 -8.695 6.893 1.00 97.56 84 SER A CA 1
ATOM 707 C C . SER A 1 84 ? -13.288 -9.798 6.456 1.00 97.56 84 SER A C 1
ATOM 709 O O . SER A 1 84 ? -13.143 -10.950 6.862 1.00 97.56 84 SER A O 1
ATOM 711 N N . ARG A 1 85 ? -14.288 -9.449 5.647 1.00 97.62 85 ARG A N 1
ATOM 712 C CA . ARG A 1 85 ? -15.248 -10.385 5.052 1.00 97.62 85 ARG A CA 1
ATOM 713 C C . ARG A 1 85 ? -15.716 -9.893 3.689 1.00 97.62 85 ARG A C 1
ATOM 715 O O . ARG A 1 85 ? -15.887 -8.691 3.486 1.00 97.62 85 ARG A O 1
ATOM 722 N N . MET A 1 86 ? -16.000 -10.831 2.798 1.00 98.06 86 MET A N 1
ATOM 723 C CA . MET A 1 86 ? -16.580 -10.538 1.491 1.00 98.06 86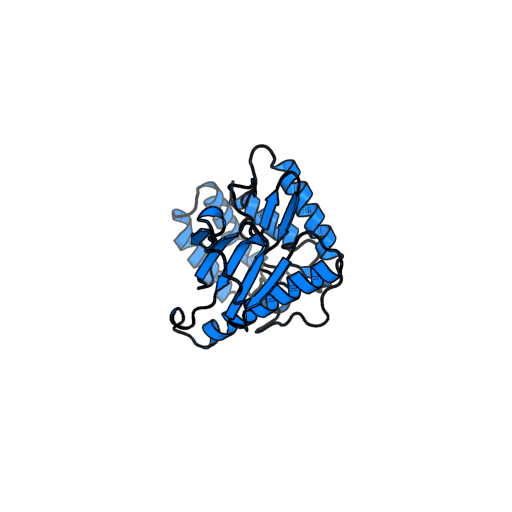 MET A CA 1
ATOM 724 C C . MET A 1 86 ? -18.110 -10.419 1.544 1.00 98.06 86 MET A C 1
ATOM 726 O O . MET A 1 86 ? -18.782 -11.033 2.377 1.00 98.06 86 MET A O 1
ATOM 730 N N . ILE A 1 87 ? -18.662 -9.639 0.617 1.00 96.62 87 ILE A N 1
ATOM 731 C CA . ILE A 1 87 ? -20.075 -9.609 0.236 1.00 96.62 87 ILE A CA 1
ATOM 732 C C . ILE A 1 87 ? -20.129 -10.067 -1.225 1.00 96.62 87 ILE A C 1
ATOM 734 O O . ILE A 1 87 ? -19.902 -9.274 -2.138 1.00 96.62 87 ILE A O 1
ATOM 738 N N . GLY A 1 88 ? -20.367 -11.363 -1.443 1.00 94.56 88 GLY A N 1
ATOM 739 C CA . GLY A 1 88 ? -20.206 -11.963 -2.772 1.00 94.56 88 GLY A CA 1
ATOM 740 C C . GLY A 1 88 ? -18.777 -11.785 -3.298 1.00 94.56 88 GLY A C 1
ATOM 741 O O . GLY A 1 88 ? -17.822 -11.934 -2.543 1.00 94.56 88 GLY A O 1
ATOM 742 N N . ASP A 1 89 ? -18.639 -11.441 -4.576 1.00 92.81 89 ASP A N 1
ATOM 743 C CA . ASP A 1 89 ? -17.379 -11.065 -5.240 1.00 92.81 89 ASP A CA 1
ATOM 744 C C . ASP A 1 89 ? -17.261 -9.546 -5.487 1.00 92.81 89 ASP A C 1
ATOM 746 O O . ASP A 1 89 ? -16.307 -9.085 -6.107 1.00 92.81 89 ASP A O 1
ATOM 750 N N . TYR A 1 90 ? -18.229 -8.757 -5.017 1.00 94.44 90 TYR A N 1
ATOM 751 C CA . TYR A 1 90 ? -18.370 -7.337 -5.354 1.00 94.44 90 TYR A CA 1
ATOM 752 C C . TYR A 1 90 ? -18.196 -6.406 -4.153 1.00 94.44 90 TYR A C 1
ATOM 754 O O . TYR A 1 90 ? -18.225 -5.190 -4.316 1.00 94.44 90 TYR A O 1
ATOM 762 N N . GLY A 1 91 ? -18.043 -6.929 -2.938 1.00 96.81 91 GLY A N 1
ATOM 763 C CA . GLY A 1 91 ? -17.883 -6.101 -1.750 1.00 96.81 91 GLY A CA 1
ATOM 764 C C . GLY A 1 91 ? -16.893 -6.675 -0.754 1.00 96.81 91 GLY A C 1
ATOM 765 O O . GLY A 1 91 ? -16.851 -7.882 -0.540 1.00 96.81 91 GLY A O 1
ATOM 766 N N . LEU A 1 92 ? -16.142 -5.794 -0.103 1.00 98.00 92 LEU A N 1
ATOM 767 C CA . LEU A 1 92 ? -15.208 -6.120 0.968 1.00 98.00 92 LEU A CA 1
ATOM 768 C C . LEU A 1 92 ? -15.495 -5.220 2.168 1.00 98.00 92 LEU A C 1
ATOM 770 O O . LEU A 1 92 ? -15.462 -3.997 2.049 1.00 98.00 92 LEU A O 1
ATOM 774 N N . VAL A 1 93 ? -15.771 -5.830 3.318 1.00 97.69 93 VAL A N 1
ATOM 775 C CA . VAL A 1 93 ? -15.934 -5.150 4.610 1.00 97.69 93 VAL A CA 1
ATOM 776 C C . VAL A 1 93 ? -14.734 -5.483 5.482 1.00 97.69 93 VAL A C 1
ATOM 778 O O . VAL A 1 93 ? -14.401 -6.657 5.628 1.00 97.69 93 VAL A O 1
ATOM 781 N N . MET A 1 94 ? -14.105 -4.486 6.092 1.00 97.69 94 MET A N 1
ATOM 782 C CA . MET A 1 94 ? -12.944 -4.659 6.966 1.00 97.69 94 MET A CA 1
ATOM 783 C C . MET A 1 94 ? -12.931 -3.652 8.117 1.00 97.69 94 MET A C 1
ATOM 785 O O . MET A 1 94 ? -13.813 -2.796 8.193 1.00 97.69 94 MET A O 1
ATOM 789 N N . GLU A 1 95 ? -11.972 -3.800 9.032 1.00 97.19 95 GLU A N 1
ATOM 790 C CA . GLU A 1 95 ? -11.715 -2.835 10.110 1.00 97.19 95 GLU A CA 1
ATOM 791 C C . GLU A 1 95 ? -11.640 -1.417 9.532 1.00 97.19 95 GLU A C 1
ATOM 793 O O . GLU A 1 95 ? -10.942 -1.161 8.547 1.00 97.19 95 GLU A O 1
ATOM 798 N N . GLY A 1 96 ? -12.417 -0.503 10.106 1.00 96.12 96 GLY A N 1
ATOM 799 C CA . GLY A 1 96 ? -12.330 0.909 9.785 1.00 96.12 96 GLY A CA 1
ATOM 800 C C . GLY A 1 96 ? -11.224 1.567 10.597 1.00 96.12 96 GLY A C 1
ATOM 801 O O . GLY A 1 96 ? -11.081 1.308 11.786 1.00 96.12 96 GLY A O 1
ATOM 802 N N . LEU A 1 97 ? -10.449 2.431 9.946 1.00 95.81 97 LEU A N 1
ATOM 803 C CA . LEU A 1 97 ? -9.272 3.076 10.536 1.00 95.81 97 LEU A CA 1
ATOM 804 C C . LEU A 1 97 ? -9.421 4.599 10.405 1.00 95.81 97 LEU A C 1
ATOM 806 O O . LEU A 1 97 ? -8.724 5.227 9.601 1.00 95.81 97 LEU A O 1
ATOM 810 N N . PRO A 1 98 ? -10.425 5.212 11.053 1.00 94.31 98 PRO A N 1
ATOM 811 C CA . PRO A 1 98 ? -10.782 6.588 10.763 1.00 94.31 98 PRO A CA 1
ATOM 812 C C . PRO A 1 98 ? -9.858 7.564 11.511 1.00 94.31 98 PRO A C 1
ATOM 814 O O . PRO A 1 98 ? -9.355 7.294 12.601 1.00 94.31 98 PRO A O 1
ATOM 817 N N . THR A 1 99 ? -9.621 8.733 10.919 1.00 92.12 99 THR A N 1
ATOM 818 C CA . THR A 1 99 ? -8.681 9.729 11.465 1.00 92.12 99 THR A CA 1
ATOM 819 C C . THR A 1 99 ? -9.143 10.350 12.785 1.00 92.12 99 THR A C 1
ATOM 821 O O . THR A 1 99 ? -8.327 10.864 13.540 1.00 92.12 99 THR A O 1
ATOM 824 N N . ASP A 1 100 ? -10.450 10.338 13.060 1.00 91.56 100 ASP A N 1
ATOM 825 C CA . ASP A 1 100 ? -11.038 10.798 14.326 1.00 91.56 100 ASP A CA 1
ATOM 826 C C . ASP A 1 100 ? -10.808 9.818 15.491 1.00 91.56 100 ASP A C 1
ATOM 828 O O . ASP A 1 100 ? -10.950 10.209 16.647 1.00 91.56 100 ASP A O 1
ATOM 832 N N . GLU A 1 101 ? -10.361 8.594 15.201 1.00 92.06 101 GLU A N 1
ATOM 833 C CA . GLU A 1 101 ? -9.871 7.604 16.168 1.00 92.06 101 GLU A CA 1
ATOM 834 C C . GLU A 1 101 ? -8.330 7.545 16.188 1.00 92.06 101 GLU A C 1
ATOM 836 O O . GLU A 1 101 ? -7.741 6.521 16.509 1.00 92.06 101 GLU A O 1
ATOM 841 N N . SER A 1 102 ? -7.655 8.650 15.848 1.00 94.44 102 SER A N 1
ATOM 842 C CA . SER A 1 102 ? -6.184 8.795 15.866 1.00 94.44 102 SER A CA 1
ATOM 843 C C . SER A 1 102 ? -5.413 7.896 14.888 1.00 94.44 102 SER A C 1
ATOM 845 O O . SER A 1 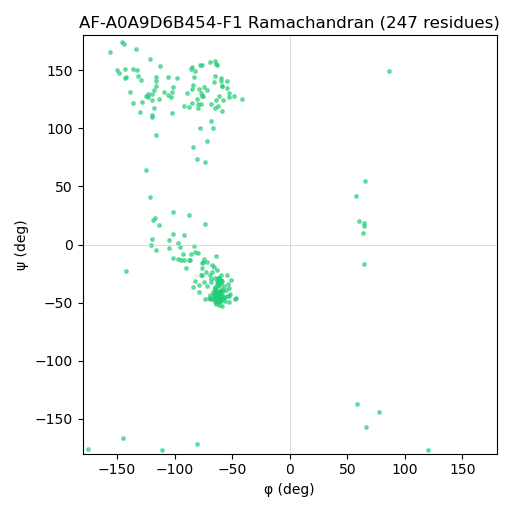102 ? -4.204 7.718 15.031 1.00 94.44 102 SER A O 1
ATOM 847 N N . TRP A 1 103 ? -6.070 7.345 13.864 1.00 96.94 103 TRP A N 1
ATOM 848 C CA . TRP A 1 103 ? -5.365 6.690 12.762 1.00 96.94 103 TRP A CA 1
ATOM 849 C C . TRP A 1 103 ? -4.749 7.718 11.808 1.00 96.94 103 TRP A C 1
ATOM 851 O O . TRP A 1 103 ? -5.422 8.601 11.273 1.00 96.94 103 TRP A O 1
ATOM 861 N N . HIS A 1 104 ? -3.458 7.563 11.541 1.00 96.56 104 HIS A N 1
ATOM 862 C CA . HIS A 1 104 ? -2.667 8.405 10.659 1.00 96.56 104 HIS A CA 1
ATOM 863 C C . HIS A 1 104 ? -2.448 7.712 9.309 1.00 96.56 104 HIS A C 1
ATOM 865 O O . HIS A 1 104 ? -1.727 6.722 9.215 1.00 96.56 104 HIS A O 1
ATOM 871 N N . TRP A 1 105 ? -3.041 8.271 8.252 1.00 94.81 105 TRP A N 1
ATOM 872 C CA . TRP A 1 105 ? -2.859 7.854 6.846 1.00 94.81 105 TRP A CA 1
ATOM 873 C C . TRP A 1 105 ? -1.734 8.616 6.124 1.00 94.81 105 TRP A C 1
ATOM 875 O O . TRP A 1 105 ? -1.589 8.564 4.903 1.00 94.81 105 TRP A O 1
ATOM 885 N N . LYS A 1 106 ? -0.981 9.407 6.887 1.00 94.38 106 LYS A N 1
ATOM 886 C CA . LYS A 1 106 ? 0.230 10.119 6.484 1.00 94.38 106 LYS A CA 1
ATOM 887 C C . LYS A 1 106 ? 1.196 10.098 7.653 1.00 94.38 106 LYS A C 1
ATOM 889 O O . LYS A 1 106 ? 0.748 10.073 8.800 1.00 94.38 106 LYS A O 1
ATOM 894 N N . ALA A 1 107 ? 2.488 10.139 7.360 1.00 95.06 107 ALA A N 1
ATOM 895 C CA . ALA A 1 107 ? 3.512 10.192 8.386 1.00 95.06 107 ALA A CA 1
ATOM 896 C C . ALA A 1 107 ? 3.303 11.436 9.280 1.00 95.06 107 ALA A C 1
ATOM 898 O O . ALA A 1 107 ? 3.188 12.546 8.753 1.00 95.06 107 ALA A O 1
ATOM 899 N N . PRO A 1 108 ? 3.187 11.273 10.609 1.00 94.44 108 PRO A N 1
ATOM 900 C CA . PRO A 1 108 ? 3.003 12.395 11.525 1.00 94.44 108 PRO A CA 1
ATOM 901 C C . PRO A 1 108 ? 4.334 13.109 11.798 1.00 94.44 108 PRO A C 1
ATOM 903 O O . PRO A 1 108 ? 5.314 12.459 12.148 1.00 94.44 108 PRO A O 1
ATOM 906 N N . ASP A 1 109 ? 4.363 14.445 11.737 1.00 92.25 109 ASP A N 1
ATOM 907 C CA . ASP A 1 109 ? 5.596 15.233 11.938 1.00 92.25 109 ASP A CA 1
ATOM 908 C C . ASP A 1 109 ? 6.246 15.002 13.314 1.00 92.25 109 ASP A C 1
ATOM 910 O O . ASP A 1 109 ? 7.462 14.855 13.430 1.00 92.25 109 ASP A O 1
ATOM 914 N N . LEU A 1 110 ? 5.435 14.971 14.378 1.00 92.25 110 LEU A N 1
ATOM 915 C CA . LEU A 1 110 ? 5.925 14.871 15.759 1.00 92.25 110 LEU A CA 1
ATOM 916 C C . LEU A 1 110 ? 6.380 13.457 16.139 1.00 92.25 110 LEU A C 1
ATOM 918 O O . LEU A 1 110 ? 7.214 13.302 17.028 1.00 92.25 110 LEU A O 1
ATOM 922 N N . GLU A 1 111 ? 5.835 12.437 15.478 1.00 94.81 111 GLU A N 1
ATOM 923 C CA . GLU A 1 111 ? 6.067 11.022 15.791 1.00 94.81 111 GLU A CA 1
ATOM 924 C C . GLU A 1 111 ? 6.708 10.277 14.614 1.00 94.81 111 GLU A C 1
ATOM 926 O O . GLU A 1 111 ? 6.647 9.051 14.539 1.00 94.81 111 GLU A O 1
ATOM 931 N N . LEU A 1 112 ? 7.351 11.016 13.702 1.00 95.56 112 LEU A N 1
ATOM 932 C CA . LEU A 1 112 ? 7.888 10.490 12.450 1.00 95.56 112 LEU A CA 1
ATOM 933 C C . LEU A 1 112 ? 8.832 9.305 12.674 1.00 95.56 112 LEU A C 1
ATOM 935 O O . LEU A 1 112 ? 8.718 8.297 11.983 1.00 95.56 112 LEU A O 1
ATOM 939 N N . SER A 1 113 ? 9.731 9.394 13.658 1.00 95.75 113 SER A N 1
ATOM 940 C CA . SER A 1 113 ? 10.653 8.297 13.976 1.00 95.75 113 SER A CA 1
ATOM 941 C C . SER A 1 113 ? 9.907 7.042 14.430 1.00 95.75 113 SER A C 1
ATOM 943 O O . SER A 1 113 ? 10.136 5.971 13.881 1.00 95.75 113 SER A O 1
ATOM 945 N N . SER A 1 114 ? 8.957 7.177 15.364 1.00 96.94 114 SER A N 1
ATOM 946 C CA . SER A 1 114 ? 8.140 6.054 15.845 1.00 96.94 114 SER A CA 1
ATOM 947 C C . SER A 1 114 ? 7.314 5.435 14.720 1.00 96.94 114 SER A C 1
ATOM 949 O O . SER A 1 114 ? 7.212 4.213 14.629 1.00 96.94 114 SER A O 1
ATOM 951 N N . TYR A 1 115 ? 6.747 6.269 13.846 1.00 97.62 115 TYR A N 1
ATOM 952 C CA . TYR A 1 115 ? 6.037 5.835 12.649 1.00 97.62 115 TYR A CA 1
ATOM 953 C C . TYR A 1 115 ? 6.955 5.017 11.730 1.00 97.62 115 TYR A C 1
ATOM 955 O O . TYR A 1 115 ? 6.615 3.886 11.387 1.00 97.62 115 TYR A O 1
ATOM 963 N N . ILE A 1 116 ? 8.133 5.544 11.373 1.00 96.75 116 ILE A N 1
ATOM 964 C CA . ILE A 1 116 ? 9.084 4.863 10.482 1.00 96.75 116 ILE A CA 1
ATOM 965 C C . ILE A 1 116 ? 9.528 3.533 11.096 1.00 96.75 116 ILE A C 1
ATOM 967 O O . ILE A 1 116 ? 9.445 2.510 10.421 1.00 96.75 116 ILE A O 1
ATOM 971 N N . ASP A 1 117 ? 9.935 3.522 12.365 1.00 97.75 117 ASP A N 1
ATOM 972 C CA . ASP A 1 117 ? 10.414 2.312 13.037 1.00 97.75 117 ASP A CA 1
ATOM 973 C C . ASP A 1 117 ? 9.317 1.240 13.117 1.00 97.75 117 ASP A C 1
ATOM 975 O O . ASP A 1 117 ? 9.561 0.076 12.797 1.00 97.75 117 ASP A O 1
ATOM 979 N N . THR A 1 118 ? 8.086 1.636 13.467 1.00 98.19 118 THR A N 1
ATOM 980 C CA . THR A 1 118 ? 6.935 0.717 13.527 1.00 98.19 118 THR A CA 1
ATOM 981 C C . THR A 1 118 ? 6.652 0.102 12.161 1.00 98.19 118 THR A C 1
ATOM 983 O O . THR A 1 118 ? 6.474 -1.110 12.044 1.00 98.19 118 THR A O 1
ATOM 986 N N . VAL A 1 119 ? 6.601 0.933 11.116 1.00 98.25 119 VAL A N 1
ATOM 987 C CA . VAL A 1 119 ? 6.258 0.471 9.770 1.00 98.25 119 VAL A CA 1
ATOM 988 C C . VAL A 1 119 ? 7.376 -0.401 9.198 1.00 98.25 119 VAL A C 1
ATOM 990 O O . VAL A 1 119 ? 7.091 -1.460 8.648 1.00 98.25 119 VAL A O 1
ATOM 993 N N . LEU A 1 120 ? 8.645 -0.012 9.352 1.00 98.25 120 LEU A N 1
ATOM 994 C CA . LEU A 1 120 ? 9.774 -0.811 8.869 1.00 98.25 120 LEU A CA 1
ATOM 995 C C . LEU A 1 120 ? 9.884 -2.158 9.594 1.00 98.25 120 LEU A C 1
ATOM 997 O O . LEU A 1 120 ? 10.189 -3.153 8.937 1.00 98.25 120 LEU A O 1
ATOM 1001 N N . GLY A 1 121 ? 9.593 -2.206 10.898 1.00 98.38 121 GLY A N 1
ATOM 1002 C CA . GLY A 1 121 ? 9.510 -3.459 11.652 1.00 98.38 121 GLY A CA 1
ATOM 1003 C C . GLY A 1 121 ? 8.409 -4.383 11.123 1.00 98.38 121 GLY A C 1
ATOM 1004 O O . GLY A 1 121 ? 8.669 -5.547 10.832 1.00 98.38 121 GLY A O 1
ATOM 1005 N N . ALA A 1 122 ? 7.210 -3.849 10.876 1.00 98.56 122 ALA A N 1
ATOM 1006 C CA . ALA A 1 122 ? 6.106 -4.619 10.302 1.00 98.56 122 ALA A CA 1
ATOM 1007 C C . ALA A 1 122 ? 6.408 -5.166 8.892 1.00 98.56 122 ALA A C 1
ATOM 1009 O O . ALA A 1 122 ? 5.945 -6.247 8.530 1.00 98.56 122 ALA A O 1
ATOM 1010 N N . LEU A 1 123 ? 7.195 -4.449 8.084 1.00 98.50 123 LEU A N 1
ATOM 1011 C CA . LEU A 1 123 ? 7.631 -4.936 6.768 1.00 98.50 123 LEU A CA 1
ATOM 1012 C C . LEU A 1 123 ? 8.708 -6.007 6.856 1.00 98.50 123 LEU A C 1
ATOM 1014 O O . LEU A 1 123 ? 8.750 -6.901 6.019 1.00 98.50 123 LEU A O 1
ATOM 1018 N N . GLU A 1 124 ? 9.571 -5.935 7.863 1.00 98.19 124 GLU A N 1
ATOM 1019 C CA . GLU A 1 124 ? 10.512 -7.012 8.145 1.00 98.19 124 GLU A CA 1
ATOM 1020 C C . GLU A 1 124 ? 9.791 -8.293 8.553 1.00 98.19 124 GLU A C 1
ATOM 1022 O O . GLU A 1 124 ? 10.087 -9.357 8.016 1.00 98.19 124 GLU A O 1
ATOM 1027 N N . GLU A 1 125 ? 8.780 -8.183 9.415 1.00 98.38 125 GLU A N 1
ATOM 1028 C CA . GLU A 1 125 ? 7.903 -9.306 9.750 1.00 98.38 125 GLU A CA 1
ATOM 1029 C C . GLU A 1 125 ? 7.179 -9.862 8.512 1.00 98.38 125 GLU A C 1
ATOM 1031 O O . GLU A 1 125 ? 7.072 -11.080 8.362 1.00 98.38 125 GLU A O 1
ATOM 1036 N N . LEU A 1 126 ? 6.724 -8.997 7.595 1.00 98.38 126 LEU A N 1
ATOM 1037 C CA . LEU A 1 126 ? 6.077 -9.419 6.348 1.00 98.38 126 LEU A CA 1
ATOM 1038 C C . LEU A 1 126 ? 7.038 -10.206 5.452 1.00 98.38 126 LEU A C 1
ATOM 1040 O O . LEU A 1 126 ? 6.666 -11.250 4.924 1.00 98.38 126 LEU A O 1
ATOM 1044 N N . GLU A 1 127 ? 8.272 -9.728 5.290 1.00 97.44 127 GLU A N 1
ATOM 1045 C CA . GLU A 1 127 ? 9.287 -10.389 4.466 1.00 97.44 127 GLU A CA 1
ATOM 1046 C C . GLU A 1 127 ? 9.610 -11.811 4.963 1.00 97.44 127 GLU A C 1
ATOM 1048 O O . GLU A 1 127 ? 9.921 -12.690 4.152 1.00 97.44 127 GLU A O 1
ATOM 1053 N N . GLU A 1 128 ? 9.518 -12.045 6.275 1.00 97.00 128 GLU A N 1
ATOM 1054 C CA . GLU A 1 128 ? 9.713 -13.359 6.897 1.00 97.00 128 GLU A CA 1
ATOM 1055 C C . GLU A 1 128 ? 8.434 -14.211 6.961 1.00 97.00 128 GLU A C 1
ATOM 1057 O O . GLU A 1 128 ? 8.507 -15.423 7.191 1.00 97.00 128 GLU A O 1
ATOM 1062 N N . ALA A 1 129 ? 7.260 -13.622 6.715 1.00 96.75 129 ALA A N 1
ATOM 1063 C CA . ALA A 1 129 ? 6.010 -14.361 6.658 1.00 96.75 129 ALA A CA 1
ATOM 1064 C C . ALA A 1 129 ? 5.998 -15.329 5.466 1.00 96.75 129 ALA A C 1
ATOM 1066 O O . ALA A 1 129 ? 6.418 -15.013 4.350 1.00 96.75 129 ALA A O 1
ATOM 1067 N N . GLN A 1 130 ? 5.460 -16.531 5.683 1.00 96.12 130 GLN A N 1
ATOM 1068 C CA . GLN A 1 130 ? 5.323 -17.502 4.604 1.00 96.12 130 GLN A CA 1
ATOM 1069 C C . GLN A 1 130 ? 4.277 -17.002 3.590 1.00 96.12 130 GLN A C 1
ATOM 1071 O O . GLN A 1 130 ? 3.114 -16.834 3.976 1.00 96.12 130 GLN A O 1
ATOM 1076 N N . PRO A 1 131 ? 4.631 -16.816 2.305 1.00 95.69 131 PRO A N 1
ATOM 1077 C CA . PRO A 1 131 ? 3.660 -16.439 1.286 1.00 95.69 131 PRO A CA 1
ATOM 1078 C C . PRO A 1 131 ? 2.618 -17.551 1.072 1.00 95.69 131 PRO A C 1
ATOM 1080 O O . PRO A 1 131 ? 2.877 -18.720 1.386 1.00 95.69 131 PRO A O 1
ATOM 1083 N N . PRO A 1 132 ? 1.429 -17.223 0.542 1.00 95.38 132 PRO A N 1
ATOM 1084 C CA . PRO A 1 132 ? 0.474 -18.237 0.121 1.00 95.38 132 PRO A CA 1
ATOM 1085 C C . PRO A 1 132 ? 1.044 -19.075 -1.029 1.00 95.38 132 PRO A C 1
ATOM 1087 O O . PRO A 1 132 ? 1.892 -18.625 -1.797 1.00 95.38 132 PRO A O 1
ATOM 1090 N N . ASN A 1 133 ? 0.549 -20.307 -1.167 1.00 92.50 133 ASN A N 1
ATOM 1091 C CA . ASN A 1 133 ? 0.891 -21.152 -2.318 1.00 92.50 133 ASN A CA 1
ATOM 1092 C C . ASN A 1 133 ? 0.275 -20.620 -3.623 1.00 92.50 133 ASN A C 1
ATOM 1094 O O . ASN A 1 133 ? 0.792 -20.901 -4.699 1.00 92.50 133 ASN A O 1
ATOM 1098 N N . ASP A 1 134 ? -0.831 -19.884 -3.512 1.00 94.31 134 ASP A N 1
ATOM 1099 C CA . ASP A 1 134 ? -1.531 -19.226 -4.609 1.00 94.31 134 ASP A CA 1
ATOM 1100 C C . ASP A 1 134 ? -1.910 -17.805 -4.174 1.00 94.31 134 ASP A C 1
ATOM 1102 O O . ASP A 1 134 ? -2.596 -17.617 -3.166 1.00 94.31 134 ASP A O 1
ATOM 1106 N N . PHE A 1 135 ? -1.436 -16.806 -4.918 1.00 94.50 135 PHE A N 1
ATOM 1107 C CA . PHE A 1 135 ? -1.708 -15.392 -4.658 1.00 94.50 135 PHE A CA 1
ATOM 1108 C C . PHE A 1 135 ? -3.058 -14.928 -5.211 1.00 94.50 135 PHE A C 1
ATOM 1110 O O . PHE A 1 135 ? -3.445 -13.793 -4.943 1.00 94.50 135 PHE A O 1
ATOM 1117 N N . LEU A 1 136 ? -3.777 -15.779 -5.957 1.00 93.44 136 LEU A N 1
ATOM 1118 C CA . LEU A 1 136 ? -5.013 -15.426 -6.660 1.00 93.44 136 LEU A CA 1
ATOM 1119 C C . LEU A 1 136 ? -4.809 -14.259 -7.636 1.00 93.44 136 LEU A C 1
ATOM 1121 O O . LEU A 1 136 ? -5.626 -13.341 -7.725 1.00 93.44 136 LEU A O 1
ATOM 1125 N N . ASP A 1 137 ? -3.687 -14.278 -8.355 1.00 91.31 137 ASP A N 1
ATOM 1126 C CA . ASP A 1 137 ? -3.378 -13.272 -9.364 1.00 91.31 137 ASP A CA 1
ATOM 1127 C C . ASP A 1 137 ? -4.383 -13.356 -10.528 1.00 91.31 137 ASP A C 1
ATOM 1129 O O . ASP A 1 137 ? -4.465 -14.358 -11.238 1.00 91.31 137 ASP A O 1
ATOM 1133 N N . SER A 1 138 ? -5.151 -12.285 -10.744 1.00 84.50 138 SER A N 1
ATOM 1134 C CA . SER A 1 138 ? -6.084 -12.163 -11.879 1.00 84.50 138 SER A CA 1
ATOM 1135 C C . SER A 1 138 ? -5.409 -11.850 -13.212 1.00 84.50 138 SER A C 1
ATOM 1137 O O . SER A 1 138 ? -6.006 -11.966 -14.283 1.00 84.50 138 SER A O 1
ATOM 1139 N N . HIS A 1 139 ? -4.160 -11.412 -13.141 1.00 85.56 139 HIS A N 1
ATOM 1140 C CA . HIS A 1 139 ? -3.317 -11.032 -14.259 1.00 85.56 139 HIS A CA 1
ATOM 1141 C C . HIS A 1 139 ? -1.875 -11.434 -13.939 1.00 85.56 139 HIS A C 1
ATOM 1143 O O . HIS A 1 139 ? -1.630 -12.222 -13.031 1.00 85.56 139 HIS A O 1
ATOM 1149 N N . MET A 1 140 ? -0.910 -10.938 -14.707 1.00 87.94 140 MET A N 1
ATOM 1150 C CA . MET A 1 140 ? 0.498 -11.234 -14.467 1.00 87.94 140 MET A CA 1
ATOM 1151 C C . MET A 1 140 ? 0.895 -10.918 -13.010 1.00 87.94 140 MET A C 1
ATOM 1153 O O . MET A 1 140 ? 0.617 -9.807 -12.555 1.00 87.94 140 MET A O 1
ATOM 1157 N N . PRO A 1 141 ? 1.556 -11.845 -12.287 1.00 90.62 141 PRO A N 1
ATOM 1158 C CA . PRO A 1 141 ? 2.014 -11.587 -10.927 1.00 90.62 141 PRO A CA 1
ATOM 1159 C C . PRO A 1 141 ? 2.874 -10.325 -10.865 1.00 90.62 141 PRO A C 1
ATOM 1161 O O . PRO A 1 141 ? 3.720 -10.113 -11.737 1.00 90.62 141 PRO A O 1
ATOM 1164 N N . ALA A 1 142 ? 2.715 -9.525 -9.808 1.00 88.25 142 ALA A N 1
ATOM 1165 C CA . ALA A 1 142 ? 3.344 -8.206 -9.705 1.00 88.25 142 ALA A CA 1
ATOM 1166 C C . ALA A 1 142 ? 4.862 -8.234 -9.952 1.00 88.25 142 ALA A C 1
ATOM 1168 O O . ALA A 1 142 ? 5.389 -7.411 -10.689 1.00 88.25 142 ALA A O 1
ATOM 1169 N N . HIS A 1 143 ? 5.575 -9.224 -9.412 1.00 86.38 143 HIS A N 1
ATOM 1170 C CA . HIS A 1 143 ? 7.019 -9.342 -9.624 1.00 86.38 143 HIS A CA 1
ATOM 1171 C C . HIS A 1 143 ? 7.425 -9.698 -11.050 1.00 86.38 143 HIS A C 1
ATOM 1173 O O . HIS A 1 143 ? 8.513 -9.318 -11.469 1.00 86.38 143 HIS A O 1
ATOM 1179 N N . ILE A 1 144 ? 6.585 -10.426 -11.786 1.00 87.94 144 ILE A N 1
ATOM 1180 C CA . ILE A 1 144 ? 6.833 -10.697 -13.201 1.00 87.94 144 ILE A CA 1
ATOM 1181 C C . ILE A 1 144 ? 6.571 -9.420 -13.993 1.00 87.94 144 ILE A C 1
ATOM 1183 O O . ILE A 1 144 ? 7.445 -9.005 -14.742 1.00 87.94 144 ILE A O 1
ATOM 1187 N N . ALA A 1 145 ? 5.450 -8.737 -13.738 1.00 86.12 145 ALA A N 1
ATOM 1188 C CA . ALA A 1 145 ? 5.133 -7.463 -14.382 1.00 86.12 145 ALA A CA 1
ATOM 1189 C C . ALA A 1 145 ? 6.233 -6.414 -14.145 1.00 86.12 145 ALA A C 1
ATOM 1191 O O . ALA A 1 145 ? 6.710 -5.798 -15.087 1.00 86.12 145 ALA A O 1
ATOM 1192 N N . LEU A 1 146 ? 6.734 -6.270 -12.913 1.00 81.50 146 LEU A N 1
ATOM 1193 C CA . LEU A 1 146 ? 7.829 -5.345 -12.590 1.00 81.50 146 LEU A CA 1
ATOM 1194 C C . LEU A 1 146 ? 9.148 -5.692 -13.300 1.00 81.50 146 LEU A C 1
ATOM 1196 O O . LEU A 1 146 ? 9.935 -4.795 -13.601 1.00 81.50 146 LEU A O 1
ATOM 1200 N N . LEU A 1 147 ? 9.414 -6.975 -13.565 1.00 80.00 147 LEU A N 1
ATOM 1201 C CA . LEU A 1 147 ? 10.590 -7.409 -14.325 1.00 80.00 147 LEU A CA 1
ATOM 1202 C C . LEU A 1 147 ? 10.396 -7.217 -15.836 1.00 80.00 147 LEU A C 1
ATOM 1204 O O . LEU A 1 147 ? 11.325 -6.781 -16.517 1.00 80.00 147 LEU A O 1
ATOM 1208 N N . GLU A 1 148 ? 9.205 -7.521 -16.356 1.00 79.88 148 GLU A N 1
ATOM 1209 C CA . GLU A 1 148 ? 8.849 -7.405 -17.775 1.00 79.88 148 GLU A CA 1
ATOM 1210 C C . GLU A 1 148 ? 8.587 -5.956 -18.220 1.00 79.88 148 GLU A C 1
ATOM 1212 O O . GLU A 1 148 ? 8.834 -5.602 -19.369 1.00 79.88 148 GLU A O 1
ATOM 1217 N N . GLU A 1 149 ? 8.180 -5.073 -17.319 1.00 77.94 149 GLU A N 1
ATOM 1218 C CA . GLU A 1 149 ? 7.959 -3.650 -17.606 1.00 77.94 149 GLU A CA 1
ATOM 1219 C C . GLU A 1 149 ? 9.084 -2.759 -17.052 1.00 77.94 149 GLU A C 1
ATOM 1221 O O . GLU A 1 149 ? 9.092 -1.544 -17.249 1.00 77.94 149 GLU A O 1
ATOM 1226 N N . GLY A 1 150 ? 10.052 -3.354 -16.350 1.00 75.06 150 GLY A N 1
ATOM 1227 C CA . GLY A 1 150 ? 11.138 -2.645 -15.683 1.00 75.06 150 GLY A CA 1
ATOM 1228 C C . GLY A 1 150 ? 12.301 -2.235 -16.592 1.00 75.06 150 GLY A C 1
ATOM 1229 O O . GLY A 1 150 ? 12.289 -2.389 -17.814 1.00 75.06 150 GLY A O 1
ATOM 1230 N N . TRP A 1 151 ? 13.376 -1.751 -15.957 1.00 75.19 151 TRP A N 1
ATOM 1231 C CA . TRP A 1 151 ? 14.583 -1.218 -16.612 1.00 75.19 151 TRP A CA 1
ATOM 1232 C C . TRP A 1 151 ? 15.202 -2.144 -17.668 1.00 75.19 151 TRP A C 1
ATOM 1234 O O . TRP A 1 151 ? 15.774 -1.658 -18.640 1.00 75.19 151 TRP A O 1
ATOM 1244 N N . ARG A 1 152 ? 15.067 -3.468 -17.505 1.00 73.12 152 ARG A N 1
ATOM 1245 C CA . ARG A 1 152 ? 15.607 -4.474 -18.432 1.00 73.12 152 ARG A CA 1
ATOM 1246 C C . ARG A 1 152 ? 15.012 -4.379 -19.840 1.00 73.12 152 ARG A C 1
ATOM 1248 O O . ARG A 1 152 ? 15.693 -4.732 -20.796 1.00 73.12 152 ARG A O 1
ATOM 1255 N N . ASN A 1 153 ? 13.776 -3.902 -19.968 1.00 76.50 153 ASN A N 1
ATOM 1256 C CA . ASN A 1 153 ? 13.083 -3.804 -21.254 1.00 76.50 153 ASN A CA 1
ATOM 1257 C C . ASN A 1 153 ? 13.095 -2.384 -21.832 1.00 76.50 153 ASN A C 1
ATOM 1259 O O . ASN A 1 153 ? 12.449 -2.110 -22.845 1.00 76.50 153 ASN A O 1
ATOM 1263 N N . LEU A 1 154 ? 13.870 -1.476 -21.230 1.00 78.38 154 LEU A N 1
ATOM 1264 C CA . LEU A 1 154 ? 14.174 -0.199 -21.856 1.00 78.38 154 LEU A CA 1
ATOM 1265 C C . LEU A 1 154 ? 15.230 -0.401 -22.944 1.00 78.38 154 LEU A C 1
ATOM 1267 O O . LEU A 1 154 ? 16.343 -0.842 -22.673 1.00 78.38 154 LEU A O 1
ATOM 1271 N N . GLY A 1 155 ? 14.874 -0.046 -24.177 1.00 82.31 155 GLY A N 1
ATOM 1272 C CA . GLY A 1 155 ? 15.810 0.117 -25.289 1.00 82.31 155 GLY A CA 1
ATOM 1273 C C . GLY A 1 155 ? 15.944 1.583 -25.695 1.00 82.31 155 GLY A C 1
ATOM 1274 O O . GLY A 1 155 ? 15.300 2.459 -25.110 1.00 82.31 155 GLY A O 1
ATOM 1275 N N . ASP A 1 156 ? 16.729 1.843 -26.739 1.00 84.69 156 ASP A N 1
ATOM 1276 C CA . ASP A 1 156 ? 17.025 3.200 -27.222 1.00 84.69 156 ASP A CA 1
ATOM 1277 C C . ASP A 1 156 ? 15.755 4.026 -27.489 1.00 84.69 156 ASP A C 1
ATOM 1279 O O . ASP A 1 156 ? 15.643 5.165 -27.039 1.00 84.69 156 ASP A O 1
ATOM 1283 N N . THR A 1 157 ? 14.747 3.430 -28.134 1.00 86.94 157 THR A N 1
ATOM 1284 C CA . THR A 1 157 ? 13.463 4.098 -28.409 1.00 86.94 157 THR A CA 1
ATOM 1285 C C . THR A 1 157 ? 12.694 4.443 -27.130 1.00 86.94 157 THR A C 1
ATOM 1287 O O . THR A 1 157 ? 12.138 5.534 -27.012 1.00 86.94 157 THR A O 1
ATOM 1290 N N . SER A 1 158 ? 12.662 3.538 -26.145 1.00 85.88 158 SER A N 1
ATOM 1291 C CA . SER A 1 158 ? 11.994 3.796 -24.863 1.00 85.88 158 SER A CA 1
ATOM 1292 C C . SER A 1 158 ? 12.691 4.922 -24.102 1.00 85.88 158 SER A C 1
ATOM 1294 O O . SER A 1 158 ? 12.021 5.770 -23.517 1.00 85.88 158 SER A O 1
ATOM 1296 N N . LEU A 1 159 ? 14.025 4.974 -24.145 1.00 84.56 159 LEU A N 1
ATOM 1297 C CA . LEU A 1 159 ? 14.784 6.055 -23.525 1.00 84.56 159 LEU A CA 1
ATOM 1298 C C . LEU A 1 159 ? 14.550 7.404 -24.189 1.00 84.56 159 LEU A C 1
ATOM 1300 O O . LEU A 1 159 ? 14.392 8.393 -23.479 1.00 84.56 159 LEU A O 1
ATOM 1304 N N . GLU A 1 160 ? 14.507 7.452 -25.520 1.00 88.06 160 GLU A N 1
ATOM 1305 C CA . GLU A 1 160 ? 14.192 8.681 -26.245 1.00 88.06 160 GLU A CA 1
ATOM 1306 C C . GLU A 1 160 ? 12.816 9.209 -25.823 1.00 88.06 160 GLU A C 1
ATOM 1308 O O . GLU A 1 160 ? 12.680 10.380 -25.465 1.00 88.06 160 GLU A O 1
ATOM 1313 N N . HIS A 1 161 ? 11.811 8.331 -25.744 1.00 88.81 161 HIS A N 1
ATOM 1314 C CA . HIS A 1 161 ? 10.490 8.703 -25.244 1.00 88.81 161 HIS A CA 1
ATOM 1315 C C . HIS A 1 161 ? 10.522 9.212 -23.797 1.00 88.81 161 HIS A C 1
ATOM 1317 O O . HIS A 1 161 ? 9.881 10.223 -23.499 1.00 88.81 161 HIS A O 1
ATOM 1323 N N . VAL A 1 162 ? 11.265 8.554 -22.898 1.00 86.06 162 VAL A N 1
ATOM 1324 C CA . VAL A 1 162 ? 11.413 9.002 -21.503 1.00 86.06 162 VAL A CA 1
ATOM 1325 C C . VAL A 1 162 ? 12.101 10.366 -21.444 1.00 86.06 162 VAL A C 1
ATOM 1327 O O . VAL A 1 162 ? 11.605 11.255 -20.756 1.00 86.06 162 VAL A O 1
ATOM 1330 N N . ALA A 1 163 ? 13.187 10.571 -22.191 1.00 88.44 163 ALA A N 1
ATOM 1331 C CA . ALA A 1 163 ? 13.924 11.830 -22.233 1.00 88.44 163 ALA A CA 1
ATOM 1332 C C . ALA A 1 163 ? 13.061 12.978 -22.774 1.00 88.44 163 ALA A C 1
ATOM 1334 O O . ALA A 1 163 ? 12.982 14.038 -22.151 1.00 88.44 163 ALA A O 1
ATOM 1335 N N . VAL A 1 164 ? 12.342 12.754 -23.880 1.00 91.69 164 VAL A N 1
ATOM 1336 C CA . VAL A 1 164 ? 11.398 13.728 -24.452 1.00 91.69 164 VAL A CA 1
ATOM 1337 C C . VAL A 1 164 ? 10.285 14.046 -23.456 1.00 91.69 164 VAL A C 1
ATOM 1339 O O . VAL A 1 164 ? 9.967 15.217 -23.227 1.00 91.69 164 VAL A O 1
ATOM 1342 N N . LYS A 1 165 ? 9.703 13.023 -22.816 1.00 91.00 165 LYS A N 1
ATOM 1343 C CA . LYS A 1 165 ? 8.631 13.219 -21.838 1.00 91.00 165 LYS A CA 1
ATOM 1344 C C . LYS A 1 165 ? 9.123 13.995 -20.620 1.00 91.00 165 LYS A C 1
ATOM 1346 O O . LYS A 1 165 ? 8.471 14.973 -20.253 1.00 91.00 165 LYS A O 1
ATOM 1351 N N . LEU A 1 166 ? 10.256 13.610 -20.032 1.00 87.62 166 LEU A N 1
ATOM 1352 C CA . LEU A 1 166 ? 10.866 14.307 -18.898 1.00 87.62 166 LEU A CA 1
ATOM 1353 C C . LEU A 1 166 ? 11.213 15.753 -19.260 1.00 87.62 166 LEU A C 1
ATOM 1355 O O . LEU A 1 166 ? 10.849 16.657 -18.515 1.00 87.62 166 LEU A O 1
ATOM 1359 N N . GLY A 1 167 ? 11.805 15.989 -20.434 1.00 89.19 167 GLY A N 1
ATOM 1360 C CA . GLY A 1 167 ? 12.081 17.334 -20.939 1.00 89.19 167 GLY A CA 1
ATOM 1361 C C . GLY A 1 167 ? 10.818 18.191 -21.067 1.00 89.19 167 GLY A C 1
ATOM 1362 O O . GLY A 1 167 ? 10.828 19.360 -20.687 1.00 89.19 167 GLY A O 1
ATOM 1363 N N . SER A 1 168 ? 9.702 17.606 -21.521 1.00 93.25 168 SER A N 1
ATOM 1364 C CA . SER A 1 168 ? 8.425 18.323 -21.655 1.00 93.25 168 SER A CA 1
ATOM 1365 C C . SER A 1 168 ? 7.785 18.708 -20.316 1.00 93.25 168 SER A C 1
ATOM 1367 O O . SER A 1 168 ? 7.123 19.741 -20.237 1.00 93.25 168 SER A O 1
ATOM 1369 N N . ILE A 1 169 ? 7.974 17.897 -19.266 1.00 93.25 169 ILE A N 1
ATOM 1370 C CA . ILE A 1 169 ? 7.388 18.151 -17.939 1.00 93.25 169 ILE A CA 1
ATOM 1371 C C . ILE A 1 169 ? 8.338 18.890 -16.999 1.00 93.25 169 ILE A C 1
ATOM 1373 O O . ILE A 1 169 ? 7.886 19.384 -15.970 1.00 93.25 169 ILE A O 1
ATOM 1377 N N . LEU A 1 170 ? 9.627 18.985 -17.343 1.00 92.06 170 LEU A N 1
ATOM 1378 C CA . LEU A 1 170 ? 10.664 19.618 -16.530 1.00 92.06 170 LEU A CA 1
ATOM 1379 C C . LEU A 1 170 ? 10.241 20.999 -15.998 1.00 92.06 170 LEU A C 1
ATOM 1381 O O . LEU A 1 170 ? 10.349 21.206 -14.790 1.00 92.06 170 LEU A O 1
ATOM 1385 N N . PRO A 1 171 ? 9.672 21.916 -16.812 1.00 91.94 171 PRO A N 1
ATOM 1386 C CA . PRO A 1 171 ? 9.274 23.239 -16.323 1.00 91.94 171 PRO A CA 1
ATOM 1387 C C . PRO A 1 171 ? 8.137 23.205 -15.293 1.00 91.94 171 PRO A C 1
ATOM 1389 O O . PRO A 1 171 ? 7.932 24.175 -14.570 1.00 91.94 171 PRO A O 1
ATOM 1392 N N . SER A 1 172 ? 7.378 22.108 -15.241 1.00 91.38 172 SER A N 1
ATOM 1393 C CA . SER A 1 172 ? 6.264 21.899 -14.313 1.00 91.38 172 SER A CA 1
ATOM 1394 C C . SER A 1 172 ? 6.674 21.176 -13.026 1.00 91.38 172 SER A C 1
ATOM 1396 O O . SER A 1 172 ? 5.858 21.068 -12.113 1.00 91.38 172 SER A O 1
ATOM 1398 N N . LEU A 1 173 ? 7.911 20.673 -12.933 1.00 87.69 173 LEU A N 1
ATOM 1399 C CA . LEU A 1 173 ? 8.432 20.053 -11.714 1.00 87.69 173 LEU A CA 1
ATOM 1400 C C . LEU A 1 173 ? 8.842 21.116 -10.689 1.00 87.69 173 LEU A C 1
ATOM 1402 O O . LEU A 1 173 ? 9.204 22.239 -11.047 1.00 87.69 173 LEU A O 1
ATOM 1406 N N . SER A 1 174 ? 8.837 20.748 -9.403 1.00 84.00 174 SER A N 1
ATOM 1407 C CA . SER A 1 174 ? 9.387 21.612 -8.353 1.00 84.00 174 SER A CA 1
ATOM 1408 C C . SER A 1 174 ? 10.898 21.820 -8.558 1.00 84.00 174 SER A C 1
ATOM 1410 O O . SER A 1 174 ? 11.555 20.946 -9.131 1.00 84.00 174 SER A O 1
ATOM 1412 N N . PRO A 1 175 ? 11.487 22.930 -8.073 1.00 84.06 175 PRO A N 1
ATOM 1413 C CA . PRO A 1 175 ? 12.908 23.223 -8.284 1.00 84.06 175 PRO A CA 1
ATOM 1414 C C . PRO A 1 175 ? 13.854 22.086 -7.866 1.00 84.06 175 PRO A C 1
ATOM 1416 O O . PRO A 1 175 ? 14.831 21.815 -8.562 1.00 84.06 175 PRO A O 1
ATOM 1419 N N . ASN A 1 176 ? 13.532 21.385 -6.774 1.00 79.00 176 ASN A N 1
ATOM 1420 C CA . ASN A 1 176 ? 14.323 20.249 -6.296 1.00 79.00 176 ASN A CA 1
ATOM 1421 C C . ASN A 1 176 ? 14.282 19.084 -7.301 1.00 79.00 176 ASN A C 1
ATOM 1423 O O . ASN A 1 176 ? 15.326 18.551 -7.667 1.00 79.00 176 ASN A O 1
ATOM 1427 N N . PHE A 1 177 ? 13.099 18.760 -7.832 1.00 84.50 177 PHE A N 1
ATOM 1428 C CA . PHE A 1 177 ? 12.933 17.666 -8.792 1.00 84.50 177 PHE A CA 1
ATOM 1429 C C . PHE A 1 177 ? 13.403 18.004 -10.209 1.00 84.50 177 PHE A C 1
ATOM 1431 O O . PHE A 1 177 ? 13.696 17.091 -10.975 1.00 84.50 177 PHE A O 1
ATOM 1438 N N . GLN A 1 178 ? 13.516 19.284 -10.578 1.00 88.88 178 GLN A N 1
ATOM 1439 C CA . GLN A 1 178 ? 14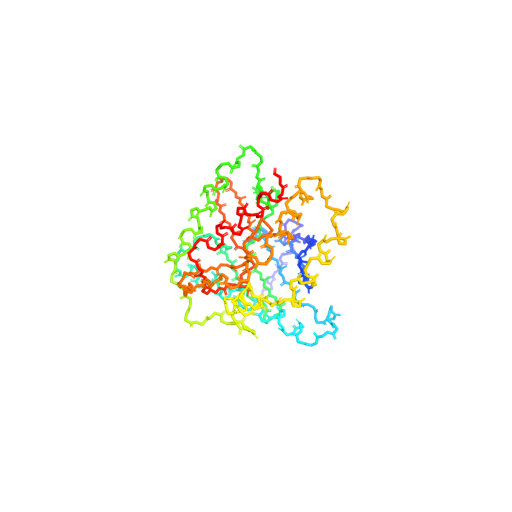.079 19.673 -11.877 1.00 88.88 178 GLN A CA 1
ATOM 1440 C C . GLN A 1 178 ? 15.531 19.211 -12.016 1.00 88.88 178 GLN A C 1
ATOM 1442 O O . GLN A 1 178 ? 15.901 18.636 -13.037 1.00 88.88 178 GLN A O 1
ATOM 1447 N N . GLN A 1 179 ? 16.352 19.415 -10.983 1.00 86.56 179 GLN A N 1
ATOM 1448 C CA . GLN A 1 179 ? 17.751 18.986 -11.024 1.00 86.56 179 GLN A CA 1
ATOM 1449 C C . GLN A 1 179 ? 17.883 17.460 -11.064 1.00 86.56 179 GLN A C 1
ATOM 1451 O O . GLN A 1 179 ? 18.708 16.942 -11.814 1.00 86.56 179 GLN A O 1
ATOM 1456 N N . ASP A 1 180 ? 17.062 16.741 -10.294 1.00 86.88 180 ASP A N 1
ATOM 1457 C CA . ASP A 1 180 ? 17.025 15.275 -10.331 1.00 86.88 180 ASP A CA 1
ATOM 1458 C C . ASP A 1 180 ? 16.574 14.742 -11.690 1.00 86.88 180 ASP A C 1
ATOM 1460 O O . ASP A 1 180 ? 17.167 13.799 -12.204 1.00 86.88 180 ASP A O 1
ATOM 1464 N N . ALA A 1 181 ? 15.569 15.365 -12.305 1.00 87.81 181 ALA A N 1
ATOM 1465 C CA . ALA A 1 181 ? 15.085 14.970 -13.621 1.00 87.81 181 ALA A CA 1
ATOM 1466 C C . ALA A 1 181 ? 16.142 15.183 -14.713 1.00 87.81 181 ALA A C 1
ATOM 1468 O O . ALA A 1 181 ? 16.307 14.305 -15.556 1.00 87.81 181 ALA A O 1
ATOM 1469 N N . VAL A 1 182 ? 16.903 16.285 -14.677 1.00 88.38 182 VAL A N 1
ATOM 1470 C CA . VAL A 1 182 ? 18.044 16.485 -15.592 1.00 88.38 182 VAL A CA 1
ATOM 1471 C C . VAL A 1 182 ? 19.101 15.400 -15.381 1.00 88.38 182 VAL A C 1
ATOM 1473 O O . VAL A 1 182 ? 19.491 14.739 -16.339 1.00 88.38 182 VAL A O 1
ATOM 1476 N N . ARG A 1 183 ? 19.497 15.132 -14.127 1.00 88.94 183 ARG A N 1
ATOM 1477 C CA . ARG A 1 183 ? 20.447 14.047 -13.810 1.00 88.94 183 ARG A CA 1
ATOM 1478 C C . ARG A 1 183 ? 19.949 12.677 -14.273 1.00 88.94 183 ARG A C 1
ATOM 1480 O O . ARG A 1 183 ? 20.743 11.850 -14.722 1.00 88.94 183 ARG A O 1
ATOM 1487 N N . LEU A 1 184 ? 18.648 12.418 -14.154 1.00 87.31 184 LEU A N 1
ATOM 1488 C CA . LEU A 1 184 ? 18.044 11.184 -14.635 1.00 87.31 184 LEU A CA 1
ATOM 1489 C C . LEU A 1 184 ? 18.162 11.091 -16.157 1.00 87.31 184 LEU A C 1
ATOM 1491 O O . LEU A 1 184 ? 18.689 10.091 -16.628 1.00 87.31 184 LEU A O 1
ATOM 1495 N N . ILE A 1 185 ? 17.756 12.127 -16.903 1.00 87.19 185 ILE A N 1
ATOM 1496 C CA . ILE A 1 185 ? 17.878 12.178 -18.372 1.00 87.19 185 ILE A CA 1
ATOM 1497 C C . ILE A 1 185 ? 19.319 11.881 -18.806 1.00 87.19 185 ILE A C 1
ATOM 1499 O O . ILE A 1 185 ? 19.532 11.000 -19.638 1.00 87.19 185 ILE A O 1
ATOM 1503 N N . ASP A 1 186 ? 20.298 12.552 -18.197 1.00 87.94 186 ASP A N 1
ATOM 1504 C CA . ASP A 1 186 ? 21.718 12.392 -18.533 1.00 87.94 186 ASP A CA 1
ATOM 1505 C C . ASP A 1 186 ? 22.246 10.980 -18.222 1.00 87.94 186 ASP A C 1
ATOM 1507 O O . ASP A 1 186 ? 23.162 10.487 -18.881 1.00 87.94 186 ASP A O 1
ATOM 1511 N N . SER A 1 187 ? 21.667 10.308 -17.222 1.00 87.50 187 SER A N 1
ATOM 1512 C CA . SER A 1 187 ? 22.077 8.964 -16.804 1.00 87.50 187 SER A CA 1
ATOM 1513 C C . SER A 1 187 ? 21.314 7.829 -17.487 1.00 87.50 187 SER A C 1
ATOM 1515 O O . SER A 1 187 ? 21.800 6.696 -17.430 1.00 87.50 187 SER A O 1
ATOM 1517 N N . LEU A 1 188 ? 20.196 8.095 -18.181 1.00 83.94 188 LEU A N 1
ATOM 1518 C CA . LEU A 1 188 ? 19.377 7.081 -18.865 1.00 83.94 188 LEU A CA 1
ATOM 1519 C C . LEU A 1 188 ? 20.198 6.090 -19.714 1.00 83.94 188 LEU A C 1
ATOM 1521 O O . LEU A 1 188 ? 19.988 4.886 -19.545 1.00 83.94 188 LEU A O 1
ATOM 1525 N N . PRO A 1 189 ? 21.181 6.513 -20.543 1.00 82.19 189 PRO A N 1
ATOM 1526 C CA . PRO A 1 189 ? 21.972 5.573 -21.342 1.00 82.19 189 PRO A CA 1
ATOM 1527 C C . PRO A 1 189 ? 22.771 4.566 -20.501 1.00 82.19 189 PRO A C 1
ATOM 1529 O O . PRO A 1 189 ? 23.022 3.447 -20.935 1.00 82.19 189 PRO A O 1
ATOM 1532 N N . SER A 1 190 ? 23.155 4.946 -19.277 1.00 80.12 190 SER A N 1
ATOM 1533 C CA . SER A 1 190 ? 23.899 4.093 -18.335 1.00 80.12 190 SER A CA 1
ATOM 1534 C C . SER A 1 190 ? 23.011 3.174 -17.484 1.00 80.12 190 SER A C 1
ATOM 1536 O O . SER A 1 190 ? 23.519 2.344 -16.720 1.00 80.12 190 SER A O 1
ATOM 1538 N N . LEU A 1 191 ? 21.690 3.358 -17.563 1.00 75.12 191 LEU A N 1
ATOM 1539 C CA . LEU A 1 191 ? 20.703 2.523 -16.879 1.00 75.12 191 LEU A CA 1
ATOM 1540 C C . LEU A 1 191 ? 20.266 1.334 -17.746 1.00 75.12 191 LEU A C 1
ATOM 1542 O O . LEU A 1 191 ? 19.818 0.327 -17.196 1.00 75.12 191 LEU A O 1
ATOM 1546 N N . ILE A 1 192 ? 20.461 1.414 -19.068 1.00 70.94 192 ILE A N 1
ATOM 1547 C CA . ILE A 1 192 ? 20.289 0.279 -19.984 1.00 70.94 192 ILE A CA 1
ATOM 1548 C C . ILE A 1 192 ? 21.249 -0.840 -19.570 1.00 70.94 192 ILE A C 1
ATOM 1550 O O . ILE A 1 192 ? 22.400 -0.586 -19.211 1.00 70.94 192 ILE A O 1
ATOM 1554 N N . ASN A 1 193 ? 20.794 -2.090 -19.646 1.00 63.03 193 ASN A N 1
ATOM 1555 C CA . ASN A 1 193 ? 21.593 -3.287 -19.359 1.00 63.03 193 ASN A CA 1
ATOM 1556 C C . ASN A 1 193 ? 22.080 -3.422 -17.908 1.00 63.03 193 ASN A C 1
ATOM 1558 O O . ASN A 1 193 ? 22.954 -4.247 -17.631 1.00 63.03 193 ASN A O 1
ATOM 1562 N N . ARG A 1 194 ? 21.517 -2.668 -16.952 1.00 65.88 194 ARG A N 1
ATOM 1563 C CA . ARG A 1 194 ? 21.662 -3.025 -15.537 1.00 65.88 194 ARG A CA 1
ATOM 1564 C C . ARG A 1 194 ? 20.820 -4.263 -15.261 1.00 65.88 194 ARG A C 1
ATOM 1566 O O . ARG A 1 194 ? 19.646 -4.176 -14.915 1.00 65.88 194 ARG A O 1
ATOM 1573 N N . ASP A 1 195 ? 21.440 -5.420 -15.452 1.00 62.28 195 ASP A N 1
ATOM 1574 C CA . ASP A 1 195 ? 20.849 -6.712 -15.140 1.00 62.28 195 ASP A CA 1
ATOM 1575 C C . ASP A 1 195 ? 20.674 -6.830 -13.621 1.00 62.28 195 ASP A C 1
ATOM 1577 O O . ASP A 1 195 ? 21.612 -7.113 -12.873 1.00 62.28 195 ASP A O 1
ATOM 1581 N N . VAL A 1 196 ? 19.452 -6.605 -13.143 1.00 64.31 196 VAL A N 1
ATOM 1582 C CA . VAL A 1 196 ? 19.072 -6.975 -11.781 1.00 64.31 196 VAL A CA 1
ATOM 1583 C C . VAL A 1 196 ? 18.672 -8.445 -11.818 1.00 64.31 196 VAL A C 1
ATOM 1585 O O . VAL A 1 196 ? 17.502 -8.791 -11.958 1.00 64.31 196 VAL A O 1
ATOM 1588 N N . VAL A 1 197 ? 19.663 -9.335 -11.734 1.00 63.72 197 VAL A N 1
ATOM 1589 C CA . VAL A 1 197 ? 19.419 -10.776 -11.576 1.00 63.72 197 VAL A CA 1
ATOM 1590 C C . VAL A 1 197 ? 19.116 -11.048 -10.106 1.00 63.72 197 VAL A C 1
ATOM 1592 O O . VAL A 1 197 ? 19.950 -11.550 -9.356 1.00 63.72 197 VAL A O 1
ATOM 1595 N N . ALA A 1 198 ? 17.923 -10.660 -9.671 1.00 75.25 198 ALA A N 1
ATOM 1596 C CA . ALA A 1 198 ? 17.444 -10.941 -8.330 1.00 75.25 198 ALA A CA 1
ATOM 1597 C C . ALA A 1 198 ? 16.165 -11.774 -8.434 1.00 75.25 198 ALA A C 1
ATOM 1599 O O . ALA A 1 198 ? 15.226 -11.402 -9.132 1.00 75.25 198 ALA A O 1
ATOM 1600 N N . VAL A 1 199 ? 16.157 -12.935 -7.777 1.00 85.56 199 VAL A N 1
ATOM 1601 C CA . VAL A 1 199 ? 15.000 -13.837 -7.766 1.00 85.56 199 VAL A CA 1
ATOM 1602 C C . VAL A 1 199 ? 14.076 -13.412 -6.622 1.00 85.56 199 VAL A C 1
ATOM 1604 O O . VAL A 1 199 ? 14.515 -13.473 -5.469 1.00 85.56 199 VAL A O 1
ATOM 1607 N N . PRO A 1 200 ? 12.823 -13.011 -6.901 1.00 91.25 200 PRO A N 1
ATOM 1608 C CA . PRO A 1 200 ? 11.842 -12.685 -5.873 1.00 91.25 200 PRO A CA 1
ATOM 1609 C C . PRO A 1 200 ? 11.549 -13.901 -4.993 1.00 91.25 200 PRO A C 1
ATOM 1611 O O . PRO A 1 200 ? 11.270 -14.989 -5.496 1.00 91.25 200 PRO A O 1
ATOM 1614 N N . LYS A 1 201 ? 11.653 -13.728 -3.676 1.00 93.31 201 LYS A N 1
ATOM 1615 C CA . LYS A 1 201 ? 11.475 -14.810 -2.687 1.00 93.31 201 LYS A CA 1
ATOM 1616 C C . LYS A 1 201 ? 10.769 -14.368 -1.413 1.00 93.31 201 LYS A C 1
ATOM 1618 O O . LYS A 1 201 ? 10.246 -15.218 -0.702 1.00 93.31 201 LYS A O 1
ATOM 1623 N N . LYS A 1 202 ? 10.802 -13.073 -1.104 1.00 95.94 202 LYS A N 1
ATOM 1624 C CA . LYS A 1 202 ? 10.180 -12.507 0.093 1.00 95.94 202 LYS A CA 1
ATOM 1625 C C . LYS A 1 202 ? 8.716 -12.212 -0.188 1.00 95.94 202 LYS A C 1
ATOM 1627 O O . LYS A 1 202 ? 8.370 -11.971 -1.341 1.00 95.94 202 LYS A O 1
ATOM 1632 N N . PHE A 1 203 ? 7.853 -12.258 0.818 1.00 97.50 203 PHE A N 1
ATOM 1633 C CA . PHE A 1 203 ? 6.483 -11.790 0.639 1.00 97.50 203 PHE A CA 1
ATOM 1634 C C . PHE A 1 203 ? 6.498 -10.254 0.614 1.00 97.50 203 PHE A C 1
ATOM 1636 O O . PHE A 1 203 ? 7.111 -9.635 1.479 1.00 97.50 203 PHE A O 1
ATOM 1643 N N . ALA A 1 204 ? 5.895 -9.654 -0.411 1.00 97.38 204 ALA A N 1
ATOM 1644 C CA . ALA A 1 204 ? 5.826 -8.213 -0.601 1.00 97.38 204 ALA A CA 1
ATOM 1645 C C . ALA A 1 204 ? 4.405 -7.751 -0.959 1.00 97.38 204 ALA A C 1
ATOM 1647 O O . ALA A 1 204 ? 3.629 -8.470 -1.595 1.00 97.38 204 ALA A O 1
ATOM 1648 N N . HIS A 1 205 ? 4.094 -6.52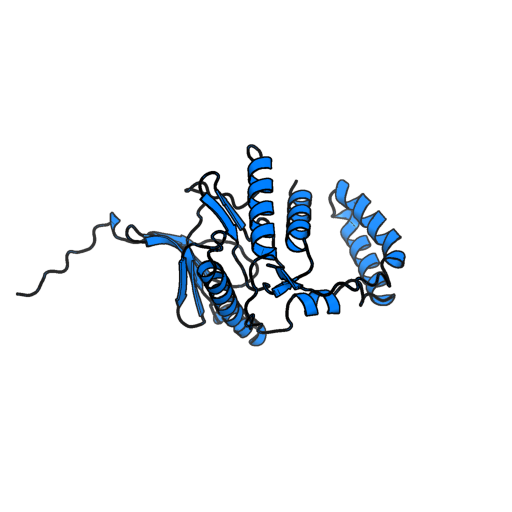2 -0.567 1.00 97.62 205 HIS A N 1
ATOM 1649 C CA . HIS A 1 205 ? 2.876 -5.780 -0.856 1.00 97.62 205 HIS A CA 1
ATOM 1650 C C . HIS A 1 205 ? 2.884 -5.172 -2.271 1.00 97.62 205 HIS A C 1
ATOM 1652 O O . HIS A 1 205 ? 1.837 -5.102 -2.910 1.00 97.62 205 HIS A O 1
ATOM 1658 N N . HIS A 1 206 ? 4.052 -4.738 -2.765 1.00 95.19 206 HIS A N 1
ATOM 1659 C CA . HIS A 1 206 ? 4.306 -4.110 -4.081 1.00 95.19 206 HIS A CA 1
ATOM 1660 C C . 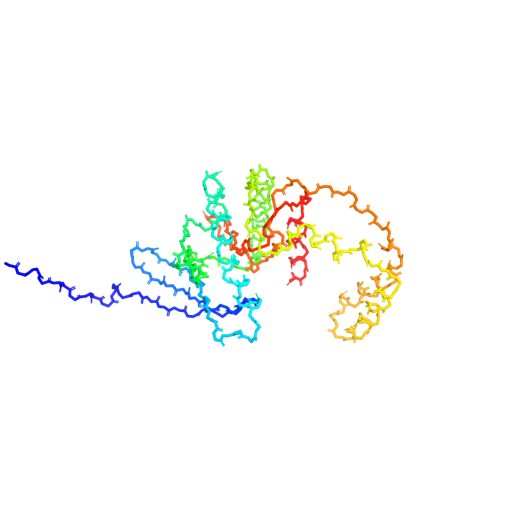HIS A 1 206 ? 3.656 -2.747 -4.347 1.00 95.19 206 HIS A C 1
ATOM 1662 O O . HIS A 1 206 ? 4.109 -2.033 -5.236 1.00 95.19 206 HIS A O 1
ATOM 1668 N N . ASP A 1 207 ? 2.646 -2.345 -3.577 1.00 94.94 207 ASP A N 1
ATOM 1669 C CA . ASP A 1 207 ? 2.081 -0.983 -3.617 1.00 94.94 207 ASP A CA 1
ATOM 1670 C C . ASP A 1 207 ? 2.178 -0.289 -2.250 1.00 94.94 207 ASP A C 1
ATOM 1672 O O . ASP A 1 207 ? 1.219 0.320 -1.775 1.00 94.94 207 ASP A O 1
ATOM 1676 N N . LEU A 1 208 ? 3.304 -0.445 -1.542 1.00 95.44 208 LEU A N 1
ATOM 1677 C CA . LEU A 1 208 ? 3.449 0.177 -0.228 1.00 95.44 208 LEU A CA 1
ATOM 1678 C C . LEU A 1 208 ? 3.811 1.665 -0.328 1.00 95.44 208 LEU A C 1
ATOM 1680 O O . LEU A 1 208 ? 4.882 2.051 -0.796 1.00 95.44 208 LEU A O 1
ATOM 1684 N N . ARG A 1 209 ? 2.897 2.486 0.185 1.00 95.31 209 ARG A N 1
ATOM 1685 C CA . ARG A 1 209 ? 2.945 3.951 0.264 1.00 95.31 209 ARG A CA 1
ATOM 1686 C C . ARG A 1 209 ? 2.036 4.414 1.398 1.00 95.31 209 ARG A C 1
ATOM 1688 O O . ARG A 1 209 ? 1.178 3.646 1.830 1.00 95.31 209 ARG A O 1
ATOM 1695 N N . GLN A 1 210 ? 2.147 5.672 1.826 1.00 94.25 210 GLN A N 1
ATOM 1696 C CA . GLN A 1 210 ? 1.323 6.213 2.921 1.00 94.25 210 GLN A CA 1
ATOM 1697 C C . GLN A 1 210 ? -0.186 6.017 2.705 1.00 94.25 210 GLN A C 1
ATOM 1699 O O . GLN A 1 210 ? -0.918 5.752 3.646 1.00 94.25 210 GLN A O 1
ATOM 1704 N N . ALA A 1 211 ? -0.661 6.071 1.457 1.00 93.06 211 ALA A N 1
ATOM 1705 C CA . ALA A 1 211 ? -2.079 5.875 1.144 1.00 93.06 211 ALA A CA 1
ATOM 1706 C C . ALA A 1 211 ? -2.607 4.446 1.401 1.00 93.06 211 ALA A C 1
ATOM 1708 O O . ALA A 1 211 ? -3.820 4.265 1.473 1.00 93.06 211 ALA A O 1
ATOM 1709 N N . ASN A 1 212 ? -1.718 3.455 1.531 1.00 96.88 212 ASN A N 1
ATOM 1710 C CA . ASN A 1 212 ? -2.050 2.035 1.692 1.00 96.88 212 ASN A CA 1
ATOM 1711 C C . ASN A 1 212 ? -1.646 1.492 3.073 1.00 96.88 212 ASN A C 1
ATOM 1713 O O . ASN A 1 212 ? -1.574 0.282 3.288 1.00 96.88 212 ASN A O 1
ATOM 1717 N N . LEU A 1 213 ? -1.387 2.384 4.030 1.00 96.44 213 LEU A N 1
ATOM 1718 C CA . LEU A 1 213 ? -1.151 2.017 5.417 1.00 96.44 213 LEU A CA 1
ATOM 1719 C C . LEU A 1 213 ? -1.761 3.061 6.353 1.00 96.44 213 LEU A C 1
ATOM 1721 O O . LEU A 1 213 ? -1.707 4.259 6.083 1.00 96.44 213 LEU A O 1
ATOM 1725 N N . ALA A 1 214 ? -2.299 2.607 7.477 1.00 97.81 214 ALA A N 1
ATOM 1726 C CA . ALA A 1 214 ? -2.682 3.477 8.580 1.00 97.81 214 ALA A CA 1
ATOM 1727 C C . ALA A 1 214 ? -1.836 3.139 9.806 1.00 97.81 214 ALA A C 1
ATOM 1729 O O . ALA A 1 214 ? -1.646 1.965 10.123 1.00 97.81 214 ALA A O 1
ATOM 1730 N N . TRP A 1 215 ? -1.341 4.155 10.506 1.00 98.44 215 TRP A N 1
ATOM 1731 C CA . TRP A 1 215 ? -0.562 3.996 11.732 1.00 98.44 215 TRP A CA 1
ATOM 1732 C C . TRP A 1 215 ? -1.285 4.614 12.925 1.00 98.44 215 TRP A C 1
ATOM 1734 O O . TRP A 1 215 ? -1.927 5.651 12.795 1.00 98.44 215 TRP A O 1
ATOM 1744 N N . HIS A 1 216 ? -1.161 3.999 14.092 1.00 97.69 216 HIS A N 1
ATOM 1745 C CA . HIS A 1 216 ? -1.717 4.487 15.343 1.00 97.69 216 HIS A CA 1
ATOM 1746 C C . HIS A 1 216 ? -0.694 4.286 16.471 1.00 97.69 216 HIS A C 1
ATOM 1748 O O . HIS A 1 216 ? -0.207 3.161 16.643 1.00 97.69 216 HIS A O 1
ATOM 1754 N N . PRO A 1 217 ? -0.406 5.308 17.299 1.00 95.94 217 PRO A N 1
ATOM 1755 C CA . PRO A 1 217 ? 0.687 5.255 18.274 1.00 95.94 217 PRO A CA 1
ATOM 1756 C C . PRO A 1 217 ? 0.567 4.107 19.281 1.00 95.94 217 PRO A C 1
ATOM 1758 O O . PRO A 1 217 ? 1.571 3.561 19.728 1.00 95.94 217 PRO A O 1
ATOM 1761 N N . GLN A 1 218 ? -0.661 3.708 19.626 1.00 95.94 218 GLN A N 1
ATOM 1762 C CA . GLN A 1 218 ? -0.920 2.607 20.562 1.00 95.94 218 GLN A CA 1
ATOM 1763 C C . GLN A 1 218 ? -1.301 1.275 19.895 1.00 95.94 218 GLN A C 1
ATOM 1765 O O . GLN A 1 218 ? -1.354 0.257 20.582 1.00 95.94 218 GLN A O 1
ATOM 1770 N N . HIS A 1 219 ? -1.602 1.258 18.590 1.00 96.25 219 HIS A N 1
ATOM 1771 C CA . HIS A 1 219 ? -2.141 0.066 17.906 1.00 96.25 219 HIS A CA 1
ATOM 1772 C C . HIS A 1 219 ? -1.269 -0.428 16.744 1.00 96.25 219 HIS A C 1
ATOM 1774 O O . HIS A 1 219 ? -1.582 -1.456 16.135 1.00 96.25 219 HIS A O 1
ATOM 1780 N N . GLY A 1 22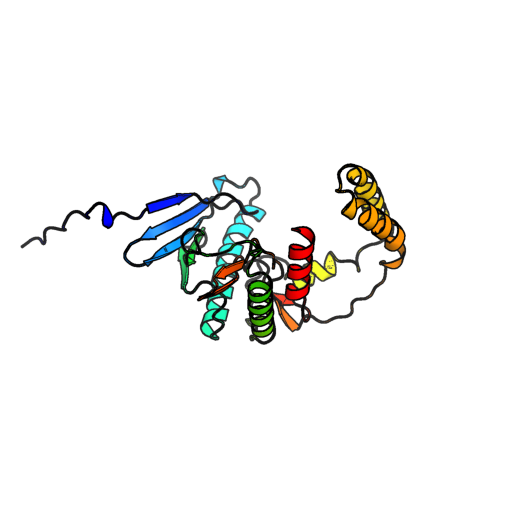0 ? -0.158 0.261 16.476 1.00 97.38 220 GLY A N 1
ATOM 1781 C CA . GLY A 1 220 ? 0.797 -0.100 15.441 1.00 97.38 220 GLY A CA 1
ATOM 1782 C C . GLY A 1 220 ? 0.303 0.290 14.053 1.00 97.38 220 GLY A C 1
ATOM 1783 O O . GLY A 1 220 ? -0.326 1.330 13.876 1.00 97.38 220 GLY A O 1
ATOM 1784 N N . VAL A 1 221 ? 0.604 -0.541 13.059 1.00 98.25 221 VAL A N 1
ATOM 1785 C CA . VAL A 1 221 ? 0.266 -0.290 11.654 1.00 98.25 221 VAL A CA 1
ATOM 1786 C C . VAL A 1 221 ? -0.779 -1.281 11.138 1.00 98.25 221 VAL A C 1
ATOM 1788 O O . VAL A 1 221 ? -0.934 -2.392 11.650 1.00 98.25 221 VAL A O 1
ATOM 1791 N N . ARG A 1 222 ? -1.536 -0.853 10.128 1.00 98.50 222 ARG A N 1
ATOM 1792 C CA . ARG A 1 222 ? -2.446 -1.669 9.326 1.00 98.50 222 ARG A CA 1
ATOM 1793 C C . ARG A 1 222 ? -2.166 -1.421 7.852 1.00 98.50 222 ARG A C 1
ATOM 1795 O O . ARG A 1 222 ? -2.398 -0.319 7.362 1.00 98.50 222 ARG A O 1
ATOM 1802 N N . PHE A 1 223 ? -1.683 -2.438 7.154 1.00 98.50 223 PHE A N 1
ATOM 1803 C CA . PHE A 1 223 ? -1.515 -2.445 5.704 1.00 98.50 223 PHE A CA 1
ATOM 1804 C C . PHE A 1 223 ? -2.820 -2.855 5.018 1.00 98.50 223 PHE A C 1
ATOM 1806 O O . PHE A 1 223 ? -3.466 -3.833 5.415 1.00 98.50 223 PHE A O 1
ATOM 1813 N N . VAL A 1 224 ? -3.202 -2.117 3.979 1.00 97.50 224 VAL A N 1
ATOM 1814 C CA . VAL A 1 224 ? -4.432 -2.310 3.197 1.00 97.50 224 VAL A CA 1
ATOM 1815 C C . VAL A 1 224 ? -4.123 -2.248 1.701 1.00 97.50 224 VAL A C 1
ATOM 1817 O O . VAL A 1 224 ? -3.067 -1.773 1.314 1.00 97.50 224 VAL A O 1
ATOM 1820 N N . ASP A 1 225 ? -5.073 -2.645 0.852 1.00 96.00 225 ASP A N 1
ATOM 1821 C CA . ASP A 1 225 ? -4.894 -2.686 -0.608 1.00 96.00 225 ASP A CA 1
ATOM 1822 C C . ASP A 1 225 ? -3.846 -3.706 -1.083 1.00 96.00 225 ASP A C 1
ATOM 1824 O O . ASP A 1 225 ? -2.939 -3.428 -1.865 1.00 96.00 225 ASP A O 1
ATOM 1828 N N . TRP A 1 226 ? -4.044 -4.952 -0.653 1.00 97.00 226 TRP A N 1
ATOM 1829 C CA . TRP A 1 226 ? -3.208 -6.110 -0.981 1.00 97.00 226 TRP A CA 1
ATOM 1830 C C . TRP A 1 226 ? -3.384 -6.638 -2.420 1.00 97.00 226 TRP A C 1
ATOM 1832 O O . TRP A 1 226 ? -2.998 -7.767 -2.729 1.00 97.00 226 TRP A O 1
ATOM 1842 N N . SER A 1 227 ? -3.964 -5.842 -3.322 1.00 94.50 227 SER A N 1
ATOM 1843 C CA . SER A 1 227 ? -4.268 -6.229 -4.708 1.00 94.50 227 SER A CA 1
ATOM 1844 C C . SER A 1 227 ? -3.009 -6.630 -5.497 1.00 94.50 227 SER A C 1
ATOM 1846 O O . SER A 1 227 ? -3.044 -7.533 -6.336 1.00 94.50 227 SER A O 1
ATOM 1848 N N . TRP A 1 228 ? -1.873 -5.996 -5.193 1.00 95.00 228 TRP A N 1
ATOM 1849 C CA . TRP A 1 228 ? -0.583 -6.219 -5.861 1.00 95.00 228 TRP A CA 1
ATOM 1850 C C . TRP A 1 228 ? 0.344 -7.181 -5.119 1.00 95.00 228 TRP A C 1
ATOM 1852 O O . TRP A 1 228 ? 1.442 -7.457 -5.596 1.00 95.00 228 TRP A O 1
ATOM 1862 N N . ALA A 1 229 ? -0.096 -7.733 -3.989 1.00 96.94 229 ALA A N 1
ATOM 1863 C CA . ALA A 1 229 ? 0.749 -8.573 -3.157 1.00 96.94 229 ALA A CA 1
ATOM 1864 C C . ALA A 1 229 ? 1.265 -9.804 -3.917 1.00 96.94 229 ALA A C 1
ATOM 1866 O O . ALA A 1 229 ? 0.560 -10.377 -4.752 1.00 96.94 229 ALA A O 1
ATOM 1867 N N . GLY A 1 230 ? 2.501 -10.204 -3.637 1.00 96.31 230 GLY A N 1
ATOM 1868 C CA . GLY A 1 230 ? 3.203 -11.231 -4.396 1.00 96.31 230 GLY A CA 1
ATOM 1869 C C . GLY A 1 230 ? 4.562 -11.569 -3.794 1.00 96.31 230 GLY A C 1
ATOM 1870 O O . GLY A 1 230 ? 4.964 -11.028 -2.766 1.00 96.31 230 GLY A O 1
ATOM 1871 N N . LEU A 1 231 ? 5.319 -12.433 -4.471 1.00 95.75 231 LEU A N 1
ATOM 1872 C CA . LEU A 1 231 ? 6.752 -12.557 -4.192 1.00 95.75 231 LEU A CA 1
ATOM 1873 C C . LEU A 1 231 ? 7.463 -11.257 -4.557 1.00 95.75 231 LEU A C 1
ATOM 1875 O O . LEU A 1 231 ? 7.098 -10.631 -5.537 1.00 95.75 231 LEU A O 1
ATOM 1879 N N . GLY A 1 232 ? 8.483 -10.863 -3.813 1.00 93.69 232 GLY A N 1
ATOM 1880 C CA . GLY A 1 232 ? 9.250 -9.643 -4.018 1.00 93.69 232 GLY A CA 1
ATOM 1881 C C . GLY A 1 232 ? 10.727 -9.831 -3.698 1.00 93.69 232 GLY A C 1
ATOM 1882 O O . GLY A 1 232 ? 11.171 -10.883 -3.215 1.00 93.69 232 GLY A O 1
ATOM 1883 N N . LEU A 1 233 ? 11.502 -8.799 -4.019 1.00 92.56 233 LEU A N 1
ATOM 1884 C CA . LEU A 1 233 ? 12.892 -8.703 -3.594 1.00 92.56 233 LEU A CA 1
ATOM 1885 C C . LEU A 1 233 ? 12.957 -8.304 -2.119 1.00 92.56 233 LEU A C 1
ATOM 1887 O O . LEU A 1 233 ? 12.051 -7.658 -1.596 1.00 92.56 233 LEU A O 1
ATOM 1891 N N . GLU A 1 234 ? 14.052 -8.672 -1.462 1.00 93.31 234 GLU A N 1
ATOM 1892 C CA . GLU A 1 234 ? 14.342 -8.201 -0.108 1.00 93.31 234 GLU A CA 1
ATOM 1893 C C . GLU A 1 234 ? 14.303 -6.665 -0.067 1.00 93.31 234 GLU A C 1
ATOM 1895 O O . GLU A 1 234 ? 14.858 -6.011 -0.955 1.00 93.31 234 GLU A O 1
ATOM 1900 N N . LYS A 1 235 ? 13.648 -6.094 0.952 1.00 95.25 235 LYS A N 1
ATOM 1901 C CA . LYS A 1 235 ? 13.499 -4.645 1.165 1.00 95.25 235 LYS A CA 1
ATOM 1902 C C . LYS A 1 235 ? 12.717 -3.889 0.088 1.00 95.25 235 LYS A C 1
ATOM 1904 O O . LYS A 1 235 ? 12.682 -2.662 0.152 1.00 95.25 235 LYS A O 1
ATOM 1909 N N . ALA A 1 236 ? 12.053 -4.563 -0.856 1.00 93.69 236 ALA A N 1
ATOM 1910 C CA . ALA A 1 236 ? 11.322 -3.896 -1.940 1.00 93.69 236 ALA A CA 1
ATOM 1911 C C . ALA A 1 236 ? 10.272 -2.893 -1.422 1.00 93.69 236 ALA A C 1
ATOM 1913 O O . ALA A 1 236 ? 10.262 -1.728 -1.831 1.00 93.69 236 ALA A O 1
ATOM 1914 N N . ASP A 1 237 ? 9.438 -3.308 -0.469 1.00 97.38 237 ASP A N 1
ATOM 1915 C CA . ASP A 1 237 ? 8.415 -2.433 0.109 1.00 97.38 237 ASP A CA 1
ATOM 1916 C C . ASP A 1 237 ? 9.014 -1.353 1.013 1.00 97.38 237 ASP A C 1
ATOM 1918 O O . ASP A 1 237 ? 8.558 -0.210 0.992 1.00 97.38 237 ASP A O 1
ATOM 1922 N N . ARG A 1 238 ? 10.086 -1.672 1.752 1.00 97.12 238 ARG A N 1
ATOM 1923 C CA . ARG A 1 238 ? 10.812 -0.687 2.573 1.00 97.12 238 ARG A CA 1
ATOM 1924 C C . ARG A 1 238 ? 11.362 0.436 1.694 1.00 97.12 238 ARG A C 1
ATOM 1926 O O . ARG A 1 238 ? 11.194 1.610 2.005 1.00 97.12 238 ARG A O 1
ATOM 1933 N N . THR A 1 239 ? 11.982 0.086 0.566 1.00 95.56 239 THR A N 1
ATOM 1934 C CA . THR A 1 239 ? 12.465 1.058 -0.421 1.00 95.56 239 THR A CA 1
ATOM 1935 C C . THR A 1 239 ? 11.317 1.876 -1.009 1.00 95.56 239 THR A C 1
ATOM 1937 O O . THR A 1 239 ? 11.434 3.098 -1.086 1.00 95.56 239 THR A O 1
ATOM 1940 N N . SER A 1 240 ? 10.203 1.234 -1.371 1.00 95.06 240 SER A N 1
ATOM 1941 C CA . SER A 1 240 ? 9.024 1.917 -1.927 1.00 95.06 240 SER A CA 1
ATOM 1942 C C . SER A 1 240 ? 8.450 2.952 -0.955 1.00 95.06 240 SER A C 1
ATOM 1944 O 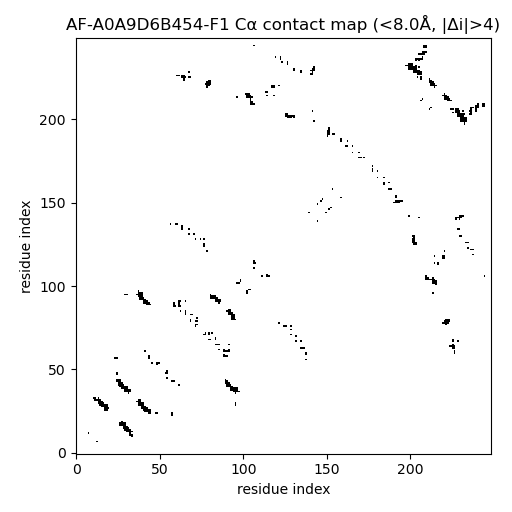O . SER A 1 240 ? 8.235 4.103 -1.338 1.00 95.06 240 SER A O 1
ATOM 1946 N N . LEU A 1 241 ? 8.318 2.589 0.324 1.00 96.12 241 LEU A N 1
ATOM 1947 C CA . LEU A 1 241 ? 7.866 3.496 1.375 1.00 96.12 241 LEU A CA 1
ATOM 1948 C C . LEU A 1 241 ? 8.820 4.674 1.579 1.00 96.12 241 LEU A C 1
ATOM 1950 O O . LEU A 1 241 ? 8.371 5.813 1.657 1.00 96.12 241 LEU A O 1
ATOM 1954 N N . LEU A 1 242 ? 10.131 4.429 1.667 1.00 95.62 242 LEU A N 1
ATOM 1955 C CA . LEU A 1 242 ? 11.110 5.503 1.871 1.00 95.62 242 LEU A CA 1
ATOM 1956 C C . LEU A 1 242 ? 11.118 6.497 0.702 1.00 95.62 242 LEU A C 1
ATOM 1958 O O . LEU A 1 242 ? 11.261 7.700 0.920 1.00 95.62 242 LEU A O 1
ATOM 1962 N N . ILE A 1 243 ? 10.915 6.015 -0.529 1.00 93.44 243 ILE A N 1
ATOM 1963 C CA . ILE A 1 243 ? 10.734 6.875 -1.704 1.00 93.44 243 ILE A CA 1
ATOM 1964 C C . ILE A 1 243 ? 9.441 7.693 -1.581 1.00 93.44 243 ILE A C 1
ATOM 1966 O O . ILE A 1 243 ? 9.459 8.892 -1.854 1.00 93.44 243 ILE A O 1
ATOM 1970 N N . ASP A 1 244 ? 8.326 7.079 -1.175 1.00 94.62 244 ASP A N 1
ATOM 1971 C CA . ASP A 1 244 ? 7.046 7.776 -0.984 1.00 94.62 244 ASP A CA 1
ATOM 1972 C C . ASP A 1 244 ? 7.131 8.875 0.088 1.00 94.62 244 ASP A C 1
ATOM 1974 O O . ASP A 1 244 ? 6.674 9.999 -0.141 1.00 94.62 244 ASP A O 1
ATOM 1978 N N . LEU A 1 245 ? 7.782 8.579 1.217 1.00 92.75 245 LEU A N 1
ATOM 1979 C CA . LEU A 1 245 ? 8.039 9.544 2.287 1.00 92.75 245 LEU A CA 1
ATOM 1980 C C . LEU A 1 245 ? 8.895 10.701 1.775 1.00 92.75 245 LEU A C 1
ATOM 1982 O O . LEU A 1 245 ? 8.471 11.847 1.850 1.00 92.75 245 LEU A O 1
ATOM 1986 N N . HIS A 1 246 ? 10.034 10.408 1.141 1.00 88.81 246 HIS A N 1
ATOM 1987 C CA . HIS A 1 246 ? 10.915 11.443 0.597 1.00 88.81 246 HIS A CA 1
ATOM 1988 C C . HIS A 1 246 ? 10.208 12.365 -0.411 1.00 88.81 246 HIS A C 1
ATOM 1990 O O . HIS A 1 246 ? 10.475 13.564 -0.462 1.00 88.81 246 HIS A O 1
ATOM 1996 N N . LYS A 1 247 ? 9.290 11.820 -1.219 1.00 83.69 247 LYS A N 1
ATOM 1997 C CA . LYS A 1 247 ? 8.507 12.602 -2.188 1.00 83.69 247 LYS A CA 1
ATOM 1998 C C . LYS A 1 247 ? 7.440 13.481 -1.541 1.00 83.69 247 LYS A C 1
ATOM 2000 O O . LYS A 1 247 ? 7.006 14.444 -2.172 1.00 83.69 247 LYS A O 1
ATOM 2005 N N . SER A 1 248 ? 6.990 13.130 -0.342 1.00 80.94 248 SER A N 1
ATOM 2006 C CA . SER A 1 248 ? 5.888 13.804 0.344 1.00 80.94 248 SER A CA 1
ATOM 2007 C C . SER A 1 248 ? 6.329 15.017 1.168 1.00 80.94 248 SER A C 1
ATOM 2009 O O . SER A 1 248 ? 5.472 15.837 1.503 1.00 80.94 248 SER A O 1
ATOM 2011 N N . GLY A 1 249 ? 7.636 15.170 1.403 1.00 66.69 249 GLY A N 1
ATOM 2012 C CA . GLY A 1 249 ? 8.229 16.225 2.234 1.00 66.69 249 GLY A CA 1
ATOM 2013 C C . GLY A 1 249 ? 8.560 15.736 3.632 1.00 66.69 249 GLY A C 1
ATOM 2014 O O . GLY A 1 249 ? 8.807 16.624 4.472 1.00 66.69 249 GLY A O 1
#

Nearest PDB structures (foldseek):
  1zao-assembly1_A  TM=5.390E-01  e=7.195E-04  Archaeoglobus fulgidus
  1qpd-assembly1_A  TM=5.242E-01  e=1.024E-01  Homo sapiens
  6fai-assembly1_l  TM=6.556E-01  e=3.102E-01  Saccharomyces cerevisiae S288C
  3qgw-assembly2_B  TM=4.377E-01  e=2.456E-01  Homo sapiens
  3dbq-assembly1_A  TM=4.109E-01  e=2.062E-01  Homo sapiens